Protein AF-A0A845U197-F1 (afdb_monomer_lite)

Foldseek 3Di:
DDPVVVVVVVVVVVVVVVVVPPPPPPVPPPQLLQQEAEEFEPVDPQRVVQSVVSCVVRVRDPLRYFYFHQDPPDLEAEPVSCVPGPLVSVVVSCVSSPLLSHAEYERRPDDDQWYLFPVRDIDGSVLCQQQSVCQQHPGRCPPPRPDDDLPHDDCQVVVVHHDDDDDSNRQSPDPPRHSGHHYYD

pLDDT: mean 83.45, std 16.66, range [46.34, 98.62]

Structure (mmCIF, N/CA/C/O backbone):
data_AF-A0A845U197-F1
#
_entry.id   AF-A0A845U197-F1
#
loop_
_atom_site.group_PDB
_atom_site.id
_atom_site.type_symbol
_atom_site.label_atom_id
_atom_site.label_alt_id
_atom_site.label_comp_id
_atom_site.label_asym_id
_atom_site.label_entity_id
_atom_site.label_seq_id
_atom_site.pdbx_PDB_ins_code
_atom_site.Cartn_x
_atom_site.Cartn_y
_atom_site.Cartn_z
_atom_site.occupancy
_atom_site.B_iso_or_equiv
_atom_site.auth_seq_id
_atom_site.auth_comp_id
_atom_site.auth_asym_id
_atom_site.auth_atom_id
_atom_site.pdbx_PDB_model_num
ATOM 1 N N . MET A 1 1 ? -52.739 3.830 55.701 1.00 51.53 1 MET A N 1
ATOM 2 C CA . MET A 1 1 ? -51.542 3.921 54.830 1.00 51.53 1 MET A CA 1
ATOM 3 C C . MET A 1 1 ? -51.639 2.808 53.796 1.00 51.53 1 MET A C 1
ATOM 5 O O . MET A 1 1 ? -51.447 1.645 54.131 1.00 51.53 1 MET A O 1
ATOM 9 N N . ASN A 1 2 ? -52.107 3.150 52.593 1.00 47.00 2 ASN A N 1
ATOM 10 C CA . ASN A 1 2 ? -52.721 2.209 51.654 1.00 47.00 2 ASN A CA 1
ATOM 11 C C . ASN A 1 2 ? -51.686 1.419 50.839 1.00 47.00 2 ASN A C 1
ATOM 13 O O . ASN A 1 2 ? -50.827 1.983 50.169 1.00 47.00 2 ASN A O 1
ATOM 17 N N . SER A 1 3 ? -51.831 0.092 50.863 1.00 56.03 3 SER A N 1
ATOM 18 C CA . SER A 1 3 ? -51.045 -0.913 50.123 1.00 56.03 3 SER A CA 1
ATOM 19 C C . SER A 1 3 ? -50.960 -0.661 48.602 1.00 56.03 3 SER A C 1
ATOM 21 O O . SER A 1 3 ? -50.017 -1.101 47.945 1.00 56.03 3 SER A O 1
ATOM 23 N N . PHE A 1 4 ? -51.906 0.104 48.047 1.00 53.25 4 PHE A N 1
ATOM 24 C CA . PHE A 1 4 ? -51.996 0.428 46.620 1.00 53.25 4 PHE A CA 1
ATOM 25 C C . PHE A 1 4 ? -50.843 1.326 46.122 1.00 53.25 4 PHE A C 1
ATOM 27 O O . PHE A 1 4 ? -50.304 1.105 45.041 1.00 53.25 4 PHE A O 1
ATOM 34 N N . ASP A 1 5 ? -50.382 2.260 46.958 1.00 57.00 5 ASP A N 1
ATOM 35 C CA . ASP A 1 5 ? -49.360 3.268 46.620 1.00 57.00 5 ASP A CA 1
ATOM 36 C C . ASP A 1 5 ? -47.942 2.651 46.512 1.00 57.00 5 ASP A C 1
ATOM 38 O O . ASP A 1 5 ? -47.092 3.067 45.723 1.00 57.00 5 ASP A O 1
ATOM 42 N N . LYS A 1 6 ? -47.694 1.551 47.243 1.00 55.66 6 LYS A N 1
ATOM 43 C CA . LYS A 1 6 ? -46.423 0.805 47.179 1.00 55.66 6 LYS A CA 1
ATOM 44 C C . LYS A 1 6 ? -46.244 0.040 45.865 1.00 55.66 6 LYS A C 1
ATOM 46 O O . LYS A 1 6 ? -45.121 -0.058 45.378 1.00 55.66 6 LYS A O 1
ATOM 51 N N . ARG A 1 7 ? -47.327 -0.491 45.283 1.00 56.38 7 ARG A N 1
ATOM 52 C CA . ARG A 1 7 ? -47.260 -1.272 44.032 1.00 56.38 7 ARG A CA 1
ATOM 53 C C . ARG A 1 7 ? -46.982 -0.380 42.825 1.00 56.38 7 ARG A C 1
ATOM 55 O O . ARG A 1 7 ? -46.198 -0.754 41.963 1.00 56.38 7 ARG A O 1
ATOM 62 N N . GLN A 1 8 ? -47.552 0.822 42.809 1.00 56.41 8 GLN A N 1
ATOM 63 C CA . GLN A 1 8 ? -47.353 1.794 41.735 1.00 56.41 8 GLN A CA 1
ATOM 64 C C . GLN A 1 8 ? -45.910 2.322 41.708 1.00 56.41 8 GLN A C 1
ATOM 66 O O . GLN A 1 8 ? -45.290 2.343 40.648 1.00 56.41 8 GLN A O 1
ATOM 71 N N . LYS A 1 9 ? -45.318 2.632 42.870 1.00 55.88 9 LYS A N 1
ATOM 72 C CA . LYS A 1 9 ? -43.903 3.041 42.963 1.00 55.88 9 LYS A CA 1
ATOM 73 C C . LYS A 1 9 ? -42.928 1.927 42.566 1.00 55.88 9 LYS A C 1
ATOM 75 O O . LYS A 1 9 ? -41.928 2.216 41.917 1.00 55.88 9 LYS A O 1
ATOM 80 N N . LEU A 1 10 ? -43.236 0.664 42.886 1.00 54.31 10 LEU A N 1
ATOM 81 C CA . LEU A 1 10 ? -42.424 -0.486 42.462 1.00 54.31 10 LEU A CA 1
ATOM 82 C C . LEU A 1 10 ? -42.426 -0.679 40.938 1.00 54.31 10 LEU A C 1
ATOM 84 O O . LEU A 1 10 ? -41.386 -0.983 40.367 1.00 54.31 10 LEU A O 1
ATOM 88 N N . ILE A 1 11 ? -43.574 -0.478 40.284 1.00 57.66 11 ILE A N 1
ATOM 89 C CA . ILE A 1 11 ? -43.712 -0.614 38.826 1.00 57.66 11 ILE A CA 1
ATOM 90 C C . ILE A 1 11 ? -42.956 0.509 38.099 1.00 57.66 11 ILE A C 1
ATOM 92 O O . ILE A 1 11 ? -42.272 0.247 37.112 1.00 57.66 11 ILE A O 1
ATOM 96 N N . TRP A 1 12 ? -43.002 1.740 38.618 1.00 55.09 12 TRP A N 1
ATOM 97 C CA . TRP A 1 12 ? -42.234 2.865 38.068 1.00 55.09 12 TRP A CA 1
ATOM 98 C C . TRP A 1 12 ? -40.716 2.712 38.268 1.00 55.09 12 TRP A C 1
ATOM 100 O O . TRP A 1 12 ? -39.954 3.034 37.359 1.00 55.09 12 TRP A O 1
ATOM 110 N N . LEU A 1 13 ? -40.267 2.156 39.401 1.00 54.28 13 LEU A N 1
ATOM 111 C CA . LEU A 1 13 ? -38.856 1.809 39.633 1.00 54.28 13 LEU A CA 1
ATOM 112 C C . LEU A 1 13 ? -38.378 0.663 38.726 1.00 54.28 13 LEU A C 1
ATOM 114 O O . LEU A 1 13 ? -37.255 0.711 38.229 1.00 54.28 13 LEU A O 1
ATOM 118 N N . PHE A 1 14 ? -39.234 -0.326 38.449 1.00 53.88 14 PHE A N 1
ATOM 119 C CA . PHE A 1 14 ? -38.925 -1.396 37.495 1.00 53.88 14 PHE A CA 1
ATOM 120 C C . PHE A 1 14 ? -38.834 -0.883 36.051 1.00 53.88 14 PHE A C 1
ATOM 122 O O . PHE A 1 14 ? -37.920 -1.273 35.331 1.00 53.88 14 PHE A O 1
ATOM 129 N N . LEU A 1 15 ? -39.722 0.026 35.634 1.00 54.88 15 LEU A N 1
ATOM 130 C CA . LEU A 1 15 ? -39.683 0.633 34.296 1.00 54.88 15 LEU A CA 1
ATOM 131 C C . LEU A 1 15 ? -38.475 1.568 34.104 1.00 54.88 15 LEU A C 1
ATOM 133 O O . LEU A 1 15 ? -37.863 1.544 33.039 1.00 54.88 15 LEU A O 1
ATOM 137 N N . LEU A 1 16 ? -38.066 2.326 35.131 1.00 53.28 16 LEU A N 1
ATOM 138 C CA . LEU A 1 16 ? -36.829 3.121 35.075 1.00 53.28 16 LEU A CA 1
ATOM 139 C C . LEU A 1 16 ? -35.566 2.246 35.069 1.00 53.28 16 LEU A C 1
ATOM 141 O O . LEU A 1 16 ? -34.601 2.578 34.383 1.00 53.28 16 LEU A O 1
ATOM 145 N N . SER A 1 17 ? -35.577 1.116 35.783 1.00 52.94 17 SER A N 1
ATOM 146 C CA . SER A 1 17 ? -34.459 0.165 35.785 1.00 52.94 17 SER A CA 1
ATOM 147 C C . SER A 1 17 ? -34.334 -0.603 34.465 1.00 52.94 17 SER A C 1
ATOM 149 O O . SER A 1 17 ? -33.221 -0.962 34.090 1.00 52.94 17 SER A O 1
ATOM 151 N N . LEU A 1 18 ? -35.437 -0.839 33.744 1.00 52.16 18 LEU A N 1
ATOM 152 C CA . LEU A 1 18 ? -35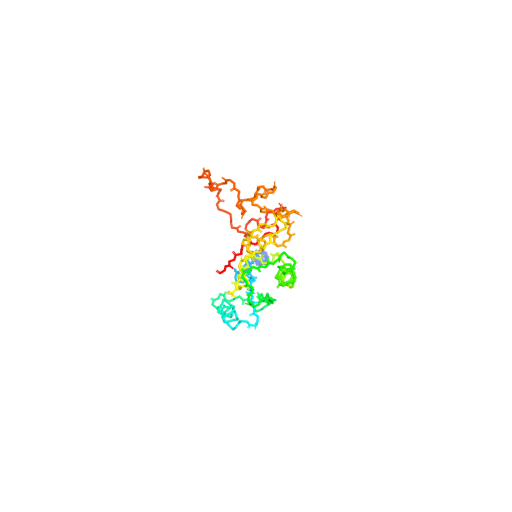.410 -1.516 32.443 1.00 52.16 18 LEU A CA 1
ATOM 153 C C . LEU A 1 18 ? -34.908 -0.598 31.311 1.00 52.16 18 LEU A C 1
ATOM 155 O O . LEU A 1 18 ? -34.299 -1.083 30.362 1.00 52.16 18 LEU A O 1
ATOM 159 N N . CYS A 1 19 ? -35.101 0.722 31.423 1.00 51.25 19 CYS A N 1
ATOM 160 C CA . CYS A 1 19 ? -34.600 1.695 30.443 1.00 51.25 19 CYS A CA 1
ATOM 161 C C . CYS A 1 19 ? -33.098 2.002 30.574 1.00 51.25 19 CYS A C 1
ATOM 163 O O . CYS A 1 19 ? -32.495 2.465 29.609 1.00 51.25 19 CYS A O 1
ATOM 165 N N . PHE A 1 20 ? -32.467 1.729 31.722 1.00 48.09 20 PHE A N 1
ATOM 166 C CA . PHE A 1 20 ? -31.040 2.023 31.930 1.00 48.09 20 PHE A CA 1
ATOM 167 C C . PHE A 1 20 ? -30.092 0.915 31.429 1.00 48.09 20 PHE A C 1
ATOM 169 O O . PHE A 1 20 ? -28.882 1.113 31.372 1.00 48.09 20 PHE A O 1
ATOM 176 N N . CYS A 1 21 ? -30.619 -0.245 31.021 1.00 46.53 21 CYS A N 1
ATOM 177 C CA . CYS A 1 21 ? -29.813 -1.360 30.508 1.00 46.53 21 CYS A CA 1
ATOM 178 C C . CYS A 1 21 ? -29.626 -1.364 28.977 1.00 46.53 21 CYS A C 1
ATOM 180 O O . CYS A 1 21 ? -28.972 -2.266 28.460 1.00 46.53 21 CYS A O 1
ATOM 182 N N . TYR A 1 22 ? -30.165 -0.384 28.240 1.00 48.75 22 TYR A N 1
ATOM 183 C CA . TYR A 1 22 ? -30.197 -0.411 26.767 1.00 48.75 22 TYR A CA 1
ATOM 184 C C . TYR A 1 22 ? -29.089 0.365 26.042 1.00 48.75 22 TYR A C 1
ATOM 186 O O . TYR A 1 22 ? -29.093 0.421 24.814 1.00 48.75 22 TYR A O 1
ATOM 194 N N . SER A 1 23 ? -28.110 0.932 26.744 1.00 46.59 23 SER A N 1
ATOM 195 C CA . SER A 1 23 ? -27.079 1.757 26.096 1.00 46.59 23 SER A CA 1
ATOM 196 C C . SER A 1 23 ? -25.666 1.486 26.605 1.00 46.59 23 SER A C 1
ATOM 198 O O . SER A 1 23 ? -24.859 2.391 26.781 1.00 46.59 23 SER A O 1
ATOM 200 N N . LEU A 1 24 ? -25.311 0.208 26.736 1.00 50.31 24 LEU A N 1
ATOM 201 C CA . LEU A 1 24 ? -23.930 -0.205 26.487 1.00 50.31 24 LEU A CA 1
ATOM 202 C C . LEU A 1 24 ? -23.811 -0.527 24.996 1.00 50.31 24 LEU A C 1
ATOM 204 O O . LEU A 1 24 ? -23.798 -1.687 24.589 1.00 50.31 24 LEU A O 1
ATOM 208 N N . GLN A 1 25 ? -23.742 0.515 24.163 1.00 47.88 25 GLN A N 1
ATOM 209 C CA . GLN A 1 25 ? -23.144 0.369 22.840 1.00 47.88 25 GLN A CA 1
ATOM 210 C C . GLN A 1 25 ? -21.667 0.057 23.070 1.00 47.88 25 GLN A C 1
ATOM 212 O O . GLN A 1 25 ? -20.827 0.950 23.148 1.00 47.88 25 GLN A O 1
ATOM 217 N N . ALA A 1 26 ? -21.353 -1.229 23.226 1.00 47.28 26 ALA A N 1
ATOM 218 C CA . ALA A 1 26 ? -20.013 -1.713 22.974 1.00 47.28 26 ALA A CA 1
ATOM 219 C C . ALA A 1 26 ? -19.658 -1.222 21.569 1.00 47.28 26 ALA A C 1
ATOM 221 O O . ALA A 1 26 ? -20.312 -1.602 20.594 1.00 47.28 26 ALA A O 1
ATOM 222 N N . SER A 1 27 ? -18.684 -0.317 21.461 1.00 46.34 27 SER A N 1
ATOM 223 C CA . SER A 1 27 ? -18.109 0.013 20.169 1.00 46.34 27 SER A CA 1
ATOM 224 C C . SER A 1 27 ? -17.534 -1.290 19.634 1.00 46.34 27 SER A C 1
ATOM 226 O O . SER A 1 27 ? -16.529 -1.800 20.126 1.00 46.34 27 SER A O 1
ATOM 228 N N . ALA A 1 28 ? -18.237 -1.905 18.686 1.00 53.00 28 ALA A N 1
ATOM 229 C CA . ALA A 1 28 ? -17.735 -3.076 18.004 1.00 53.00 28 ALA A CA 1
ATOM 230 C C . ALA A 1 28 ? -16.441 -2.634 17.316 1.00 53.00 28 ALA A C 1
ATOM 232 O O . ALA A 1 28 ? -16.477 -1.943 16.297 1.00 53.00 28 ALA A O 1
ATOM 233 N N . GLN A 1 29 ? -15.288 -2.957 17.907 1.00 60.81 29 GLN A N 1
ATOM 234 C CA . GLN A 1 29 ? -14.020 -2.837 17.207 1.00 60.81 29 GLN A CA 1
ATOM 235 C C . GLN A 1 29 ? -14.187 -3.643 15.927 1.00 60.81 29 GLN A C 1
ATOM 237 O O . GLN A 1 29 ? -14.384 -4.857 15.993 1.00 60.81 29 GLN A O 1
ATOM 242 N N . SER A 1 30 ? -14.174 -2.963 14.773 1.00 67.56 30 SER A N 1
ATOM 243 C CA . SER A 1 30 ? -14.268 -3.645 13.483 1.00 67.56 30 SER A CA 1
ATOM 244 C C . SER A 1 30 ? -13.261 -4.794 13.495 1.00 67.56 30 SER A C 1
ATOM 246 O O . SER A 1 30 ? -12.087 -4.522 13.794 1.00 67.56 30 SER A O 1
ATOM 248 N N . PRO A 1 31 ? -13.691 -6.045 13.232 1.00 86.69 31 PRO A N 1
ATOM 249 C CA . PRO A 1 31 ? -12.812 -7.202 13.303 1.00 86.69 31 PRO A CA 1
ATOM 250 C C . PRO A 1 31 ? -11.536 -6.929 12.517 1.00 86.69 31 PRO A C 1
ATOM 252 O O . PRO A 1 31 ? -11.609 -6.347 11.433 1.00 86.69 31 PRO A O 1
ATOM 255 N N . LEU A 1 32 ? -10.379 -7.343 13.036 1.00 88.62 32 LEU A N 1
ATOM 256 C CA . LEU A 1 32 ? -9.076 -7.058 12.422 1.00 88.62 32 LEU A CA 1
ATOM 257 C C . LEU A 1 32 ? -9.056 -7.369 10.915 1.00 88.62 32 LEU A C 1
ATOM 259 O O . LEU A 1 32 ? -8.532 -6.583 10.135 1.00 88.62 32 LEU A O 1
ATOM 263 N N . ALA A 1 33 ? -9.714 -8.456 10.507 1.00 93.38 33 ALA A N 1
ATOM 264 C CA . ALA A 1 33 ? -9.865 -8.870 9.114 1.00 93.38 33 ALA A CA 1
ATOM 265 C C . ALA A 1 33 ? -10.470 -7.786 8.200 1.00 93.38 33 ALA A C 1
ATOM 267 O O . ALA A 1 33 ? -10.019 -7.594 7.076 1.00 93.38 33 ALA A O 1
ATOM 268 N N . SER A 1 34 ? -11.447 -7.018 8.695 1.00 95.62 34 SER A N 1
ATOM 269 C CA . SER A 1 34 ? -12.087 -5.925 7.943 1.00 95.62 34 SER A CA 1
ATOM 270 C C . SER A 1 3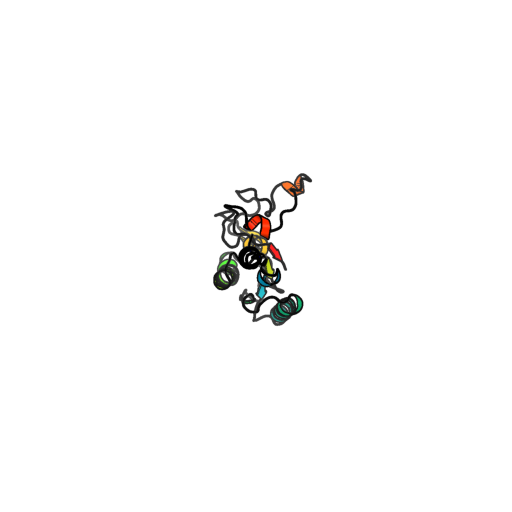4 ? -11.171 -4.719 7.705 1.00 95.62 34 SER A C 1
ATOM 272 O O . SER A 1 34 ? -11.504 -3.858 6.889 1.00 95.62 34 SER A O 1
ATOM 274 N N . ARG A 1 35 ? -10.023 -4.669 8.398 1.00 97.00 35 ARG A N 1
ATOM 275 C CA . ARG A 1 35 ? -9.020 -3.598 8.340 1.00 97.00 35 ARG A CA 1
ATOM 276 C C . ARG A 1 35 ? -7.807 -3.954 7.476 1.00 97.00 35 ARG A C 1
ATOM 278 O O . ARG A 1 35 ? -6.808 -3.235 7.508 1.00 97.00 35 ARG A O 1
ATOM 285 N N . VAL A 1 36 ? -7.865 -5.063 6.742 1.00 97.88 36 VAL A N 1
ATOM 286 C CA . VAL A 1 36 ? -6.792 -5.522 5.851 1.00 97.88 36 VAL A CA 1
ATOM 287 C C . VAL A 1 36 ? -7.237 -5.356 4.407 1.00 97.88 36 VAL A C 1
ATOM 289 O O . VAL A 1 36 ? -8.311 -5.836 4.059 1.00 97.88 36 VAL A O 1
ATOM 292 N N . LEU A 1 37 ? -6.414 -4.707 3.584 1.00 98.56 37 LEU A N 1
ATOM 293 C CA . LEU A 1 37 ? -6.512 -4.721 2.127 1.00 98.56 37 LEU A CA 1
ATOM 294 C C . LEU A 1 37 ? -5.518 -5.750 1.581 1.00 98.56 37 LEU A C 1
ATOM 296 O O . LEU A 1 37 ? -4.327 -5.675 1.877 1.00 98.56 37 LEU A O 1
ATOM 300 N N . VAL A 1 38 ? -5.994 -6.698 0.780 1.00 98.50 38 VAL A N 1
ATOM 301 C CA . VAL A 1 38 ? -5.146 -7.683 0.097 1.00 98.50 38 VAL A CA 1
ATOM 302 C C . VAL A 1 38 ? -4.961 -7.228 -1.341 1.00 98.50 38 VAL A C 1
ATOM 304 O O . VAL A 1 38 ? -5.936 -7.036 -2.061 1.00 98.50 38 VAL A O 1
ATOM 307 N N . VAL A 1 39 ? -3.716 -7.046 -1.760 1.00 98.50 39 VAL A N 1
ATOM 308 C CA . VAL A 1 39 ? -3.353 -6.607 -3.106 1.00 98.50 39 VAL A CA 1
ATOM 309 C C . VAL A 1 39 ? -2.773 -7.784 -3.876 1.00 98.50 39 VAL A C 1
ATOM 3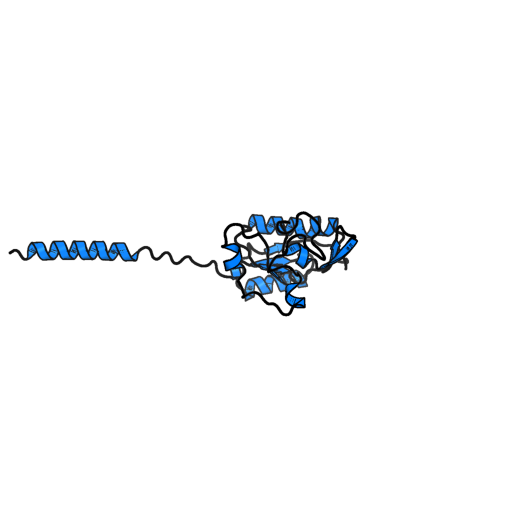11 O O . VAL A 1 39 ? -1.933 -8.514 -3.349 1.00 98.50 39 VAL A O 1
ATOM 314 N N . TYR A 1 40 ? -3.213 -7.966 -5.115 1.00 98.00 40 TYR A N 1
ATOM 315 C CA . TYR A 1 40 ? -2.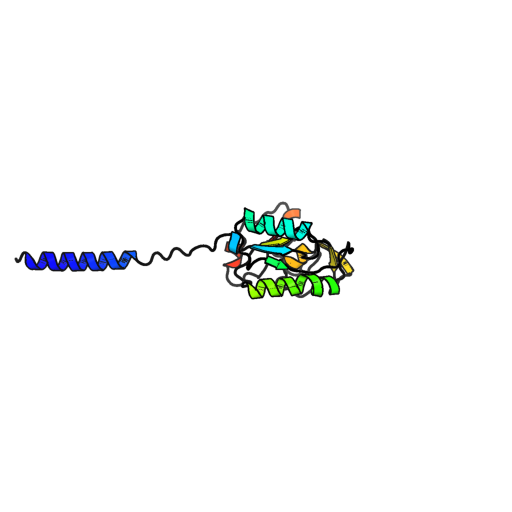790 -9.071 -5.971 1.00 98.00 40 TYR A CA 1
ATOM 316 C C . TYR A 1 40 ? -2.668 -8.633 -7.430 1.00 98.00 40 TYR A C 1
ATOM 318 O O . TYR A 1 40 ? -3.210 -7.603 -7.842 1.00 98.00 40 TYR A O 1
ATOM 326 N N . ASP A 1 41 ? -1.959 -9.435 -8.210 1.00 96.25 41 ASP A N 1
ATOM 327 C CA . ASP A 1 41 ? -1.867 -9.315 -9.656 1.00 96.25 41 ASP A CA 1
ATOM 328 C C . ASP A 1 41 ? -2.715 -10.422 -10.306 1.00 96.25 41 ASP A C 1
ATOM 330 O O . ASP A 1 41 ? -2.382 -11.601 -10.179 1.00 96.25 41 ASP A O 1
ATOM 334 N N . PRO A 1 42 ? -3.805 -10.079 -11.017 1.00 95.25 42 PRO A N 1
ATOM 335 C CA . PRO A 1 42 ? -4.707 -11.060 -11.607 1.00 95.25 42 PRO A CA 1
ATOM 336 C C . PRO A 1 42 ? -4.074 -11.843 -12.761 1.00 95.25 42 PRO A C 1
ATOM 338 O O . PRO A 1 42 ? -4.632 -12.852 -13.183 1.00 95.25 42 PRO A O 1
ATOM 341 N N . THR A 1 43 ? -2.936 -11.390 -13.293 1.00 92.62 43 THR A N 1
ATOM 342 C CA . THR A 1 43 ? -2.221 -12.083 -14.371 1.00 92.62 43 THR A CA 1
ATOM 343 C C . THR A 1 43 ? -1.209 -13.108 -13.854 1.00 92.62 43 THR A C 1
ATOM 345 O O . THR A 1 43 ? -0.692 -13.898 -14.643 1.00 92.62 43 THR A O 1
ATOM 348 N N . SER A 1 44 ? -0.979 -13.147 -12.536 1.00 93.75 44 SER A N 1
ATOM 349 C CA . SER A 1 44 ? -0.121 -14.115 -11.853 1.00 93.75 44 SER A CA 1
ATOM 350 C C . SER A 1 44 ? -0.974 -15.109 -11.048 1.00 93.75 44 SER A C 1
ATOM 352 O O . SER A 1 44 ? -1.544 -14.727 -10.022 1.00 93.75 44 SER A O 1
ATOM 354 N N . PRO A 1 45 ? -1.070 -16.388 -11.471 1.00 94.19 45 PRO A N 1
ATOM 355 C CA . PRO A 1 45 ? -1.834 -17.405 -10.743 1.00 94.19 45 PRO A CA 1
ATOM 356 C C . PRO A 1 45 ? -1.402 -17.550 -9.279 1.00 94.19 45 PRO A C 1
ATOM 358 O O . PRO A 1 45 ? -2.252 -17.538 -8.394 1.00 94.19 45 PRO A O 1
ATOM 361 N N . ASP A 1 46 ? -0.093 -17.558 -9.011 1.00 93.69 46 ASP A N 1
ATOM 362 C CA . ASP A 1 46 ? 0.445 -17.651 -7.647 1.00 93.69 46 ASP A CA 1
ATOM 363 C C . ASP A 1 46 ? 0.004 -16.461 -6.776 1.00 93.69 46 ASP A C 1
ATOM 365 O O . ASP A 1 46 ? -0.332 -16.623 -5.602 1.00 93.69 46 ASP A O 1
ATOM 369 N N . SER A 1 47 ? -0.035 -15.253 -7.352 1.00 95.94 47 SER A N 1
ATOM 370 C CA . SER A 1 47 ? -0.501 -14.049 -6.650 1.00 95.94 47 SER A CA 1
ATOM 371 C C . SER A 1 47 ? -1.977 -14.160 -6.271 1.00 95.94 47 SER A C 1
ATOM 373 O O . SER A 1 47 ? -2.355 -13.856 -5.135 1.00 95.94 47 SER A O 1
ATOM 375 N N . LEU A 1 48 ? -2.809 -14.640 -7.200 1.00 96.50 48 LEU A N 1
ATOM 376 C CA . LEU A 1 48 ? -4.232 -14.862 -6.969 1.00 96.50 48 LEU A CA 1
ATOM 377 C C . LEU A 1 48 ? -4.479 -15.949 -5.911 1.00 96.50 48 LEU A C 1
ATOM 379 O O . LEU A 1 48 ? -5.324 -15.762 -5.032 1.00 96.50 48 LEU A O 1
ATOM 383 N N . ASP A 1 49 ? -3.743 -17.057 -5.960 1.00 97.31 49 ASP A N 1
ATOM 384 C CA . ASP A 1 49 ? -3.884 -18.162 -5.009 1.00 97.31 49 ASP A CA 1
ATOM 385 C C . ASP A 1 49 ? -3.535 -17.726 -3.585 1.00 97.31 49 ASP A C 1
ATOM 387 O O . ASP A 1 49 ? -4.294 -17.983 -2.645 1.00 97.31 49 ASP A O 1
ATOM 391 N N . VAL A 1 50 ? -2.440 -16.979 -3.422 1.00 97.12 50 VAL A N 1
ATOM 392 C CA . VAL A 1 50 ? -2.034 -16.432 -2.121 1.00 97.12 50 VAL A CA 1
ATOM 393 C C . VAL A 1 50 ? -3.048 -15.409 -1.613 1.00 97.12 50 VAL A C 1
ATOM 395 O O . VAL A 1 50 ? -3.428 -15.450 -0.440 1.00 97.12 50 VAL A O 1
ATOM 398 N N . ALA A 1 51 ? -3.561 -14.538 -2.484 1.00 97.88 51 ALA A N 1
ATOM 399 C CA . ALA A 1 51 ? -4.588 -13.577 -2.103 1.00 97.88 51 ALA A CA 1
ATOM 400 C C . ALA A 1 51 ? -5.864 -14.279 -1.615 1.00 97.88 51 ALA A C 1
ATOM 402 O O . ALA A 1 51 ? -6.381 -13.961 -0.541 1.00 97.88 51 ALA A O 1
ATOM 403 N N . ASN A 1 52 ? -6.338 -15.288 -2.351 1.00 98.06 52 ASN A N 1
ATOM 404 C CA . ASN A 1 52 ? -7.491 -16.096 -1.958 1.00 98.06 52 ASN A CA 1
ATOM 405 C C . ASN A 1 52 ? -7.245 -16.852 -0.647 1.00 98.06 52 ASN A C 1
ATOM 407 O O . ASN A 1 52 ? -8.147 -16.927 0.193 1.00 98.06 52 ASN A O 1
ATOM 411 N N . HIS A 1 53 ? -6.029 -17.361 -0.436 1.00 97.06 53 HIS A N 1
ATOM 412 C CA . HIS A 1 53 ? -5.643 -17.980 0.825 1.00 97.06 53 HIS A CA 1
ATOM 413 C C . HIS A 1 53 ? -5.741 -16.991 1.996 1.00 97.06 53 HIS A C 1
ATOM 415 O O . HIS A 1 53 ? -6.323 -17.336 3.027 1.00 97.06 53 HIS A O 1
ATOM 421 N N . TYR A 1 54 ? -5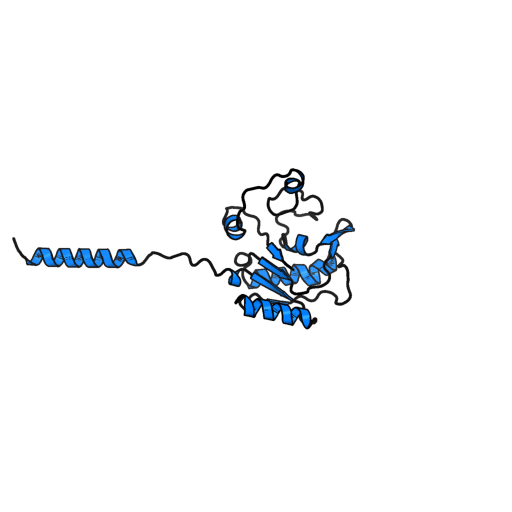.241 -15.758 1.858 1.00 96.12 54 TYR A N 1
ATOM 422 C CA . TYR A 1 54 ? -5.388 -14.726 2.893 1.00 96.12 54 TYR A CA 1
ATOM 423 C C . TYR A 1 54 ? -6.855 -14.385 3.164 1.00 96.12 54 TYR A C 1
ATOM 425 O O . TYR A 1 54 ? -7.255 -14.328 4.329 1.00 96.12 54 TYR A O 1
ATOM 433 N N . LEU A 1 55 ? -7.666 -14.211 2.113 1.00 97.69 55 LEU A N 1
ATOM 434 C CA . LEU A 1 55 ? -9.100 -13.952 2.260 1.00 97.69 55 LEU A CA 1
ATOM 435 C C . LEU A 1 55 ? -9.788 -15.051 3.077 1.00 97.69 55 LEU A C 1
ATOM 437 O O . LEU A 1 55 ? -10.472 -14.752 4.056 1.00 97.69 55 LEU A O 1
ATOM 441 N N . ALA A 1 56 ? -9.568 -16.316 2.712 1.00 97.62 56 ALA A N 1
ATOM 442 C CA . ALA A 1 56 ? -10.205 -17.457 3.359 1.00 97.62 56 ALA A CA 1
ATOM 443 C C . ALA A 1 56 ? -9.690 -17.686 4.788 1.00 97.62 56 ALA A C 1
ATOM 445 O O . ALA A 1 56 ? -10.480 -17.786 5.723 1.00 97.62 56 ALA A O 1
ATOM 446 N N . SER A 1 57 ? -8.369 -17.739 4.973 1.00 95.62 57 SER A N 1
ATOM 447 C CA . SER A 1 57 ? -7.752 -18.087 6.261 1.00 95.62 57 SER A CA 1
ATOM 448 C C . SER A 1 57 ? -7.939 -17.017 7.334 1.00 95.62 57 SER A C 1
ATOM 450 O O . SER A 1 57 ? -7.968 -17.336 8.522 1.00 95.62 57 SER A O 1
ATOM 452 N N . ARG A 1 58 ? -8.059 -15.743 6.939 1.00 93.94 58 ARG A N 1
ATOM 453 C CA . ARG A 1 58 ? -8.206 -14.611 7.866 1.00 93.94 58 ARG A CA 1
ATOM 454 C C . ARG A 1 58 ? -9.615 -14.024 7.888 1.00 93.94 58 ARG A C 1
ATOM 456 O O . ARG A 1 58 ? -9.843 -13.081 8.639 1.00 93.94 58 ARG A O 1
ATOM 463 N N . GLY A 1 59 ? -10.542 -14.554 7.087 1.00 96.44 59 GLY A N 1
ATOM 464 C CA . GLY A 1 59 ? -11.903 -14.027 6.967 1.00 96.44 59 GLY A CA 1
ATOM 465 C C . GLY A 1 59 ? -11.941 -12.582 6.463 1.00 96.44 59 GLY A C 1
ATOM 466 O O . GLY A 1 59 ? -12.781 -11.798 6.905 1.00 96.44 59 GLY A O 1
ATOM 467 N N . ILE A 1 60 ? -11.000 -12.198 5.593 1.00 97.50 60 ILE A N 1
ATOM 468 C CA . ILE A 1 60 ? -10.946 -10.840 5.038 1.00 97.50 60 ILE A CA 1
ATOM 469 C C . ILE A 1 60 ? -12.081 -10.701 4.008 1.00 97.50 60 ILE A C 1
ATOM 471 O O . ILE A 1 60 ? -12.224 -11.565 3.138 1.00 97.50 60 ILE A O 1
ATOM 475 N N . PRO A 1 61 ? -12.905 -9.638 4.077 1.00 97.50 61 PRO A N 1
ATOM 476 C CA . PRO A 1 61 ? -13.987 -9.431 3.124 1.00 97.50 61 PRO A CA 1
ATOM 477 C C . PRO A 1 61 ? -13.480 -9.344 1.684 1.00 97.50 61 PRO A C 1
ATOM 479 O O . PRO A 1 61 ? -12.477 -8.689 1.409 1.00 97.50 61 PRO A O 1
ATOM 482 N N . ARG A 1 62 ? -14.227 -9.916 0.732 1.00 97.38 62 ARG A N 1
ATOM 483 C CA . ARG A 1 62 ? -13.902 -9.799 -0.702 1.00 97.38 62 ARG A CA 1
ATOM 484 C C . ARG A 1 62 ? -13.873 -8.358 -1.209 1.00 97.38 62 ARG A C 1
ATOM 486 O O . ARG A 1 62 ? -13.155 -8.079 -2.160 1.00 97.38 62 ARG A O 1
ATOM 493 N N . SER A 1 63 ? -14.614 -7.451 -0.571 1.00 97.38 63 SER A N 1
ATOM 494 C CA . SER A 1 63 ? -14.548 -6.012 -0.856 1.00 97.38 63 SER A CA 1
ATOM 495 C C . SER A 1 63 ? -13.157 -5.421 -0.623 1.00 97.38 63 SER A C 1
ATOM 497 O O . SER A 1 63 ? -12.843 -4.384 -1.190 1.00 97.38 63 SER A O 1
ATOM 499 N N . ASN A 1 64 ? -12.320 -6.081 0.180 1.00 98.38 64 ASN A N 1
ATOM 500 C CA . ASN A 1 64 ? -10.971 -5.640 0.504 1.00 98.38 64 ASN A CA 1
ATOM 501 C C . ASN A 1 64 ? -9.899 -6.301 -0.382 1.00 98.38 64 ASN A C 1
ATOM 503 O O . ASN A 1 64 ? -8.717 -6.294 -0.034 1.00 98.38 64 ASN A O 1
ATOM 507 N N . LEU A 1 65 ? -10.293 -6.896 -1.508 1.00 98.50 65 LEU A N 1
ATOM 508 C CA . 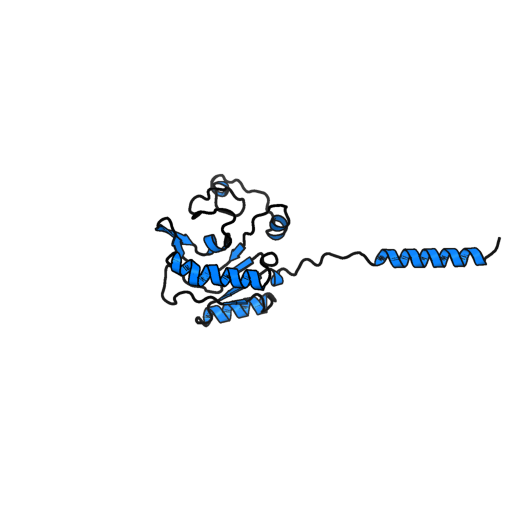LEU A 1 65 ? -9.370 -7.422 -2.505 1.00 98.50 65 LEU A CA 1
ATOM 509 C C . LEU A 1 65 ? -9.110 -6.356 -3.580 1.00 98.50 65 LEU A C 1
ATOM 511 O O . LEU A 1 65 ? -10.044 -5.846 -4.194 1.00 98.50 65 LEU A O 1
ATOM 515 N N . CYS A 1 66 ? -7.842 -6.039 -3.826 1.00 98.50 66 CYS A N 1
ATOM 516 C CA . CYS A 1 66 ? -7.413 -5.009 -4.763 1.00 98.50 66 CYS A CA 1
ATOM 517 C C . CYS A 1 66 ? -6.527 -5.594 -5.861 1.00 98.50 66 CYS A C 1
ATOM 519 O O . CYS A 1 66 ? -5.442 -6.101 -5.586 1.00 98.50 66 CYS A O 1
ATOM 521 N N . SER A 1 67 ? -6.965 -5.500 -7.113 1.00 97.94 67 SER A N 1
ATOM 522 C CA . SER A 1 67 ? -6.147 -5.899 -8.259 1.00 97.94 67 SER A CA 1
ATOM 523 C C . SER A 1 67 ? -5.248 -4.755 -8.719 1.00 97.94 67 SER A C 1
ATOM 525 O O . SER A 1 67 ? -5.731 -3.639 -8.929 1.00 97.94 67 SER A O 1
ATOM 527 N N . ILE A 1 68 ? -3.984 -5.061 -8.984 1.00 97.19 68 ILE A N 1
ATOM 528 C CA . ILE A 1 68 ? -3.050 -4.191 -9.705 1.00 97.19 68 ILE A CA 1
ATOM 529 C C . ILE A 1 68 ? -2.479 -4.900 -10.935 1.00 97.19 68 ILE A C 1
ATOM 531 O O . ILE A 1 68 ? -2.754 -6.074 -11.152 1.00 97.19 68 ILE A O 1
ATOM 535 N N . SER A 1 69 ? -1.709 -4.207 -11.776 1.00 95.00 69 SER A N 1
ATOM 536 C CA . SER A 1 69 ? -1.125 -4.816 -12.986 1.00 95.00 69 SER A CA 1
ATOM 537 C C . SER A 1 69 ? 0.283 -4.285 -13.274 1.00 95.00 69 SER A C 1
ATOM 539 O O . SER A 1 69 ? 0.484 -3.573 -14.261 1.00 95.00 69 SER A O 1
ATOM 541 N N . PRO A 1 70 ? 1.265 -4.574 -12.400 1.00 93.44 70 PRO A N 1
ATOM 542 C CA . PRO A 1 70 ? 2.655 -4.229 -12.661 1.00 93.44 70 PRO A CA 1
ATOM 543 C C . PRO A 1 70 ? 3.214 -5.026 -13.860 1.00 93.44 70 PRO A C 1
ATOM 545 O O . PRO A 1 70 ? 2.695 -6.092 -14.205 1.00 93.44 70 PRO A O 1
ATOM 548 N N . PRO A 1 71 ? 4.286 -4.549 -14.520 1.00 92.75 71 PRO A N 1
ATOM 549 C CA . PRO A 1 71 ? 4.914 -5.288 -15.612 1.00 92.75 71 PRO A CA 1
ATOM 550 C C . PRO A 1 71 ? 5.501 -6.637 -15.156 1.00 92.75 71 PRO A C 1
ATOM 552 O O . PRO A 1 71 ? 6.419 -6.680 -14.342 1.00 92.75 71 PRO A O 1
ATOM 555 N N . GLN A 1 72 ? 5.042 -7.733 -15.768 1.00 85.12 72 GLN A N 1
ATOM 556 C CA . GLN A 1 72 ? 5.348 -9.122 -15.373 1.00 85.12 72 GLN A CA 1
ATOM 557 C C . GLN A 1 72 ? 6.834 -9.483 -15.255 1.00 85.12 72 GLN A C 1
ATOM 559 O O . GLN A 1 72 ? 7.226 -10.299 -14.425 1.00 85.12 72 GLN A O 1
ATOM 564 N N . LYS A 1 73 ? 7.669 -8.929 -16.137 1.00 86.81 73 LYS A N 1
ATOM 565 C CA . LYS A 1 73 ? 9.093 -9.288 -16.243 1.00 86.81 73 LYS A CA 1
ATOM 566 C C . LYS A 1 73 ? 10.022 -8.240 -15.643 1.00 86.81 73 LYS A C 1
ATOM 568 O O . LYS A 1 73 ? 11.237 -8.381 -15.749 1.00 86.81 73 LYS A O 1
ATOM 573 N N . ALA A 1 74 ? 9.470 -7.177 -15.066 1.00 88.06 74 ALA A N 1
ATOM 574 C CA . ALA A 1 74 ? 10.293 -6.181 -14.414 1.00 88.06 74 ALA A CA 1
ATOM 575 C C . ALA A 1 74 ? 10.887 -6.765 -13.122 1.00 88.06 74 ALA A C 1
ATOM 577 O O . ALA A 1 74 ? 10.254 -7.538 -12.406 1.00 88.06 74 ALA A O 1
ATOM 578 N N . THR A 1 75 ? 12.119 -6.377 -12.823 1.00 89.56 75 THR A N 1
ATOM 579 C CA . THR A 1 75 ? 12.756 -6.585 -11.514 1.00 89.56 75 THR A CA 1
ATOM 580 C C . THR A 1 75 ? 12.826 -5.285 -10.713 1.00 89.56 75 THR A C 1
ATOM 582 O O . THR A 1 75 ? 13.076 -5.319 -9.516 1.00 89.56 75 THR A O 1
ATOM 585 N N . LEU A 1 76 ? 12.539 -4.156 -11.367 1.00 94.38 76 LEU A N 1
ATOM 586 C CA . LEU A 1 76 ? 12.581 -2.797 -10.844 1.00 94.38 76 LEU A CA 1
ATOM 587 C C . LEU A 1 76 ? 11.534 -1.956 -11.581 1.00 94.38 76 LEU A C 1
ATOM 589 O O . LEU A 1 76 ? 11.419 -2.056 -12.805 1.00 94.38 76 LEU A O 1
ATOM 593 N N . LEU A 1 77 ? 10.777 -1.131 -10.859 1.00 95.69 77 LEU A N 1
ATOM 594 C CA . LEU A 1 77 ? 9.859 -0.164 -11.465 1.00 95.69 77 LEU A CA 1
ATOM 595 C C . LEU A 1 77 ? 10.516 1.209 -11.567 1.00 95.69 77 LEU A C 1
ATOM 597 O O . LEU A 1 77 ? 11.133 1.670 -10.613 1.00 95.69 77 LEU A O 1
ATOM 601 N N . SER A 1 78 ? 10.324 1.912 -12.683 1.00 95.75 78 SER A N 1
ATOM 602 C CA . SER A 1 78 ? 10.527 3.363 -12.679 1.00 95.75 78 SER A CA 1
ATOM 603 C C . SER A 1 78 ? 9.437 4.034 -11.840 1.00 95.75 78 SER A C 1
ATOM 605 O O . SER A 1 78 ? 8.340 3.488 -11.688 1.00 95.75 78 SER A O 1
ATOM 607 N N . TRP A 1 79 ? 9.702 5.247 -11.353 1.00 94.88 79 TRP A N 1
ATOM 608 C CA . TRP A 1 79 ? 8.725 6.014 -10.579 1.00 94.88 79 TRP A CA 1
ATOM 609 C C . TRP A 1 79 ? 7.362 6.143 -11.279 1.00 94.88 79 TRP A C 1
ATOM 611 O O . TRP A 1 79 ? 6.325 5.855 -10.689 1.00 94.88 79 TRP A O 1
ATOM 621 N N . SER A 1 80 ? 7.344 6.498 -12.568 1.00 95.69 80 SER A N 1
ATOM 622 C CA . SER A 1 80 ? 6.097 6.664 -13.332 1.00 95.69 80 SER A CA 1
ATOM 623 C C . SER A 1 80 ? 5.307 5.361 -13.488 1.00 95.69 80 SER A C 1
ATOM 625 O O . SER A 1 80 ? 4.075 5.369 -13.417 1.00 95.69 80 SER A O 1
ATOM 627 N N . VAL A 1 81 ? 5.998 4.233 -13.668 1.00 96.75 81 VAL A N 1
ATOM 628 C CA . VAL A 1 81 ? 5.352 2.919 -13.739 1.00 96.75 81 VAL A CA 1
ATOM 629 C C . VAL A 1 81 ? 4.802 2.545 -12.366 1.00 96.75 81 VAL A C 1
ATOM 631 O O . VAL A 1 81 ? 3.635 2.190 -12.275 1.00 96.75 81 VAL A O 1
ATOM 634 N N . PHE A 1 82 ? 5.573 2.725 -11.289 1.00 95.69 82 PHE A N 1
ATOM 635 C CA . PHE A 1 82 ? 5.093 2.493 -9.924 1.00 95.69 82 PHE A CA 1
ATOM 636 C C . PHE A 1 82 ? 3.807 3.275 -9.615 1.00 95.69 82 PHE A C 1
ATOM 638 O O . PHE A 1 82 ? 2.834 2.692 -9.125 1.00 95.69 82 PHE A O 1
ATOM 645 N N . LEU A 1 83 ? 3.762 4.569 -9.950 1.00 95.94 83 LEU A N 1
ATOM 646 C CA . LEU A 1 83 ? 2.570 5.390 -9.740 1.00 95.94 83 LEU A CA 1
ATOM 647 C C . LEU A 1 83 ? 1.349 4.825 -10.479 1.00 95.94 83 LEU A C 1
ATOM 649 O O . LEU A 1 83 ? 0.279 4.664 -9.895 1.00 95.94 83 LEU A O 1
ATOM 653 N N . THR A 1 84 ? 1.509 4.507 -11.763 1.00 97.38 84 THR A N 1
ATOM 654 C CA . THR A 1 84 ? 0.387 4.153 -12.645 1.00 97.38 84 THR A CA 1
ATOM 655 C C . THR A 1 84 ? -0.091 2.715 -12.476 1.00 97.38 84 THR A C 1
ATOM 657 O O . THR A 1 84 ? -1.294 2.470 -12.549 1.00 97.38 84 THR A O 1
ATOM 660 N N . THR A 1 85 ? 0.814 1.770 -12.218 1.00 96.62 85 THR A N 1
ATOM 661 C CA . THR A 1 85 ? 0.474 0.344 -12.125 1.00 96.62 85 THR A CA 1
ATOM 662 C C . THR A 1 85 ? 0.243 -0.137 -10.704 1.00 96.62 85 THR A C 1
ATOM 664 O O . THR A 1 85 ? -0.327 -1.213 -10.542 1.00 96.62 85 THR A O 1
ATOM 667 N N . THR A 1 86 ? 0.673 0.625 -9.691 1.00 96.56 86 THR A N 1
ATOM 668 C CA . THR A 1 86 ? 0.666 0.172 -8.293 1.00 96.56 86 THR A CA 1
ATOM 669 C C . THR A 1 86 ? 0.047 1.197 -7.344 1.00 96.56 86 THR A C 1
ATOM 671 O O . THR A 1 86 ? -1.015 0.922 -6.786 1.00 96.56 86 THR A O 1
ATOM 674 N N . LYS A 1 87 ? 0.647 2.387 -7.175 1.00 96.88 87 LYS A N 1
ATOM 675 C CA . LYS A 1 87 ? 0.190 3.378 -6.179 1.00 96.88 87 LYS A CA 1
ATOM 676 C C . LYS A 1 87 ? -1.252 3.826 -6.432 1.00 96.88 87 LYS A C 1
ATOM 678 O O . LYS A 1 87 ? -2.106 3.665 -5.562 1.00 96.88 87 LYS A O 1
ATOM 683 N N . ASN A 1 88 ? -1.542 4.329 -7.632 1.00 98.12 88 ASN A N 1
ATOM 684 C CA . ASN A 1 88 ? -2.857 4.885 -7.959 1.00 98.12 88 ASN A CA 1
ATOM 685 C C . ASN A 1 88 ? -3.974 3.820 -7.915 1.00 98.12 88 ASN A C 1
ATOM 687 O O . ASN A 1 88 ? -5.033 4.093 -7.342 1.00 98.12 88 ASN A O 1
ATOM 691 N N . PRO A 1 89 ? -3.780 2.593 -8.448 1.00 98.44 89 PRO A N 1
ATOM 692 C CA . PRO A 1 89 ? -4.753 1.515 -8.271 1.00 98.44 89 PRO A CA 1
ATOM 693 C C . PRO A 1 89 ? -5.032 1.164 -6.802 1.00 98.44 89 PRO A C 1
ATOM 695 O O . PRO A 1 89 ? -6.195 1.023 -6.426 1.00 98.44 89 PRO A O 1
ATOM 698 N N . ILE A 1 90 ? -4.002 1.088 -5.951 1.00 98.50 90 ILE A N 1
ATOM 699 C CA . ILE A 1 90 ? -4.186 0.789 -4.522 1.00 98.50 90 ILE A CA 1
ATOM 700 C C . ILE A 1 90 ? -4.914 1.937 -3.813 1.00 98.50 90 ILE A C 1
ATOM 702 O O . ILE A 1 90 ? -5.851 1.678 -3.058 1.00 98.50 90 ILE A O 1
ATOM 706 N N . GLN A 1 91 ? -4.573 3.199 -4.099 1.00 98.62 91 GLN A N 1
ATOM 707 C CA . GLN A 1 91 ? -5.320 4.358 -3.593 1.00 98.62 91 GLN A CA 1
ATOM 708 C C . GLN A 1 91 ? -6.803 4.282 -3.977 1.00 98.62 91 GLN A C 1
ATOM 710 O O . GLN A 1 91 ? -7.673 4.526 -3.143 1.00 98.62 91 GLN A O 1
ATOM 715 N N . LYS A 1 92 ? -7.114 3.887 -5.219 1.00 98.62 92 LYS A N 1
ATOM 716 C CA . LYS A 1 92 ? -8.499 3.699 -5.670 1.00 98.62 92 LYS A CA 1
ATOM 717 C C . LYS A 1 92 ? -9.224 2.624 -4.854 1.00 98.62 92 LYS A C 1
ATOM 719 O O . LYS A 1 92 ? -10.362 2.851 -4.448 1.00 98.62 92 LYS A O 1
ATOM 724 N N . CYS A 1 93 ? -8.580 1.489 -4.583 1.00 98.62 93 CYS A N 1
ATOM 725 C CA . CYS A 1 93 ? -9.147 0.438 -3.733 1.00 98.62 93 CYS A CA 1
ATOM 726 C C . CYS A 1 93 ? -9.372 0.915 -2.291 1.00 98.62 93 CYS A C 1
ATOM 728 O O . CYS A 1 93 ? -10.444 0.692 -1.733 1.00 98.62 93 CYS A O 1
ATOM 730 N N . LEU A 1 94 ? -8.395 1.611 -1.700 1.00 98.56 94 LEU A N 1
ATOM 731 C CA . LEU A 1 94 ? -8.510 2.183 -0.355 1.00 98.56 94 LEU A CA 1
ATOM 732 C C . LEU A 1 94 ? -9.675 3.171 -0.266 1.00 98.56 94 LEU A C 1
ATOM 734 O O . LEU A 1 94 ? -10.468 3.097 0.667 1.00 98.56 94 LEU A O 1
ATOM 738 N N . THR A 1 95 ? -9.817 4.053 -1.256 1.00 98.38 95 THR A N 1
ATOM 739 C CA . THR A 1 95 ? -10.943 4.991 -1.343 1.00 98.38 95 THR A CA 1
ATOM 740 C C . THR A 1 95 ? -12.280 4.264 -1.462 1.00 98.38 95 THR A C 1
ATOM 742 O O . THR A 1 95 ? -13.238 4.658 -0.806 1.00 98.38 95 THR A O 1
ATOM 745 N N . ALA A 1 96 ? -12.351 3.194 -2.260 1.00 98.19 96 ALA A N 1
ATOM 746 C CA . ALA A 1 96 ? -13.577 2.422 -2.448 1.00 98.19 96 ALA A CA 1
ATOM 747 C C . ALA A 1 96 ? -14.025 1.681 -1.177 1.00 98.19 96 ALA A C 1
ATOM 749 O O . ALA A 1 96 ? -15.222 1.590 -0.917 1.00 98.19 96 ALA A O 1
ATOM 750 N N . VAL A 1 97 ? -13.080 1.164 -0.385 1.00 97.00 97 VAL A N 1
ATOM 751 C CA . VAL A 1 97 ? -13.380 0.491 0.891 1.00 97.00 97 VAL A CA 1
ATOM 752 C C . VAL A 1 97 ? -13.654 1.493 2.013 1.00 97.00 97 VAL A C 1
ATOM 754 O O . VAL A 1 97 ? -14.466 1.230 2.894 1.00 97.00 97 VAL A O 1
ATOM 757 N N . GLY A 1 98 ? -12.977 2.638 1.989 1.00 96.31 98 GLY A N 1
ATOM 758 C CA . GLY A 1 98 ? -12.912 3.576 3.101 1.00 96.31 98 GLY A CA 1
ATOM 759 C C . GLY A 1 98 ? -11.485 3.608 3.651 1.00 96.31 98 GLY A C 1
ATOM 760 O O . GLY A 1 98 ? -11.078 2.687 4.364 1.00 96.31 98 GLY A O 1
ATOM 761 N N . PRO A 1 99 ? -10.699 4.658 3.365 1.00 93.69 99 PRO A N 1
ATOM 762 C CA . PRO A 1 99 ? -9.268 4.658 3.655 1.00 93.69 99 PRO A CA 1
ATOM 763 C C . PRO A 1 99 ? -8.957 4.664 5.161 1.00 93.69 99 PRO A C 1
ATOM 765 O O . PRO A 1 99 ? -7.864 4.252 5.543 1.00 93.69 99 PRO A O 1
ATOM 768 N N . ASP A 1 100 ? -9.914 5.077 5.999 1.00 92.62 100 ASP A N 1
ATOM 769 C CA . ASP A 1 100 ? -9.831 5.046 7.468 1.00 92.62 100 ASP A CA 1
ATOM 770 C C . ASP A 1 100 ? -10.202 3.681 8.073 1.00 92.62 100 ASP A C 1
ATOM 772 O O . ASP A 1 100 ? -9.895 3.403 9.235 1.00 92.62 100 ASP A O 1
ATOM 776 N N . GLN A 1 101 ? -10.851 2.808 7.297 1.00 94.25 101 GLN A N 1
ATOM 777 C CA . GLN A 1 101 ? -11.181 1.451 7.729 1.00 94.25 101 GLN A CA 1
ATOM 778 C C . GLN A 1 101 ? -9.952 0.536 7.679 1.00 94.25 101 GLN A C 1
ATOM 780 O O . GLN A 1 101 ? -9.790 -0.337 8.535 1.00 94.25 101 GLN A O 1
ATOM 785 N N . ILE A 1 102 ? -9.085 0.732 6.686 1.00 97.56 102 ILE A N 1
ATOM 786 C CA . ILE A 1 102 ? -7.900 -0.094 6.462 1.00 97.56 102 ILE A CA 1
ATOM 787 C C . ILE A 1 102 ? -6.726 0.394 7.317 1.00 97.56 102 ILE A C 1
ATOM 789 O O . ILE A 1 102 ? -6.443 1.584 7.404 1.00 97.56 102 ILE A O 1
ATOM 793 N N . LEU A 1 103 ? -6.017 -0.552 7.928 1.00 96.50 103 LEU A N 1
ATOM 794 C CA . LEU A 1 103 ? -4.766 -0.326 8.657 1.00 96.50 103 LEU A CA 1
ATOM 795 C C . LEU A 1 103 ? -3.595 -1.096 8.027 1.00 96.50 103 LEU A C 1
ATOM 797 O O . LEU A 1 103 ? -2.448 -0.665 8.128 1.00 96.50 103 LEU A O 1
ATOM 801 N N . TYR A 1 104 ? -3.879 -2.221 7.366 1.00 97.06 104 TYR A N 1
ATOM 802 C CA . TYR A 1 104 ? -2.866 -3.134 6.843 1.00 97.06 104 TYR A CA 1
ATOM 803 C C . TYR A 1 104 ? -3.040 -3.341 5.343 1.00 97.06 104 TYR A C 1
ATOM 805 O O . TYR A 1 104 ? -4.160 -3.539 4.873 1.00 97.06 104 TYR A O 1
ATOM 813 N N . ILE A 1 105 ? -1.930 -3.355 4.612 1.00 98.12 105 ILE A N 1
ATOM 814 C CA . ILE A 1 105 ? -1.879 -3.704 3.191 1.00 98.12 105 ILE A CA 1
ATOM 815 C C . ILE A 1 105 ? -1.022 -4.963 3.061 1.00 98.12 105 ILE A C 1
ATOM 817 O O . ILE A 1 105 ? 0.113 -4.982 3.526 1.00 98.12 105 ILE A O 1
ATOM 821 N N . VAL A 1 106 ? -1.557 -6.015 2.447 1.00 97.44 106 VAL A N 1
ATOM 822 C CA . VAL A 1 106 ? -0.848 -7.281 2.208 1.00 97.44 106 VAL A CA 1
ATOM 823 C C . VAL A 1 106 ? -0.611 -7.437 0.714 1.00 97.44 106 VAL A C 1
ATOM 825 O O . VAL A 1 106 ? -1.564 -7.499 -0.059 1.00 97.44 106 VAL A O 1
ATOM 828 N N . LEU A 1 107 ? 0.650 -7.509 0.305 1.00 97.19 107 LEU A N 1
ATOM 829 C CA . LEU A 1 107 ? 1.068 -7.709 -1.076 1.00 97.19 107 LEU A CA 1
ATOM 830 C C . LEU A 1 107 ? 1.210 -9.209 -1.351 1.00 97.19 107 LEU A C 1
ATOM 832 O O . LEU A 1 107 ? 2.173 -9.833 -0.928 1.00 97.19 107 LEU A O 1
ATOM 836 N N . SER A 1 108 ? 0.267 -9.803 -2.079 1.00 95.50 108 SER A N 1
ATOM 837 C CA . SER A 1 108 ? 0.257 -11.250 -2.329 1.00 95.50 108 SER A CA 1
ATOM 838 C C . SER A 1 108 ? 1.183 -11.603 -3.489 1.00 95.50 108 SER A C 1
ATOM 840 O O . SER A 1 108 ? 0.772 -11.537 -4.644 1.00 95.50 108 SER A O 1
ATOM 842 N N . TYR A 1 109 ? 2.439 -11.956 -3.199 1.00 84.81 109 TYR A N 1
ATOM 843 C CA . TYR A 1 109 ? 3.427 -12.401 -4.204 1.00 84.81 109 TYR A CA 1
ATOM 844 C C . TYR A 1 109 ? 3.606 -11.411 -5.372 1.00 84.81 109 TYR A C 1
ATOM 846 O O . TYR A 1 109 ? 3.818 -11.785 -6.527 1.00 84.81 109 TYR A O 1
ATOM 854 N N . LEU A 1 110 ? 3.522 -10.116 -5.068 1.00 81.25 110 LEU A N 1
ATOM 855 C CA . LEU A 1 110 ? 3.657 -9.059 -6.061 1.00 81.25 110 LEU A CA 1
ATOM 856 C C . LEU A 1 110 ? 5.120 -8.810 -6.402 1.00 81.25 110 LEU A C 1
ATOM 858 O O . LEU A 1 110 ? 5.938 -8.569 -5.520 1.00 81.25 110 LEU A O 1
ATOM 862 N N . ARG A 1 111 ? 5.429 -8.810 -7.698 1.00 84.88 111 ARG A N 1
ATOM 863 C CA . ARG A 1 111 ? 6.711 -8.353 -8.236 1.00 84.88 111 ARG A CA 1
ATOM 864 C C . ARG A 1 111 ? 6.466 -7.228 -9.239 1.00 84.88 111 ARG A C 1
ATOM 866 O O . ARG A 1 111 ? 5.455 -7.274 -9.941 1.00 84.88 111 ARG A O 1
ATOM 873 N N . PRO A 1 112 ? 7.375 -6.244 -9.333 1.00 89.62 112 PRO A N 1
ATOM 874 C CA . PRO A 1 112 ? 8.669 -6.140 -8.637 1.00 89.62 112 PRO A CA 1
ATOM 875 C C . PRO A 1 112 ? 8.587 -5.615 -7.194 1.00 89.62 112 PRO A C 1
ATOM 877 O O . PRO A 1 112 ? 7.560 -5.086 -6.780 1.00 89.62 112 PRO A O 1
ATOM 880 N N . PHE A 1 113 ? 9.690 -5.742 -6.447 1.00 91.44 113 PHE A N 1
ATOM 881 C CA . PHE A 1 113 ? 9.797 -5.337 -5.035 1.00 91.44 113 PHE A CA 1
ATOM 882 C C . PHE A 1 113 ? 10.436 -3.964 -4.809 1.00 91.44 113 PHE A C 1
ATOM 884 O O . PHE A 1 113 ? 10.368 -3.447 -3.692 1.00 91.44 113 PHE A O 1
ATOM 891 N N . ASP A 1 114 ? 11.042 -3.398 -5.849 1.00 94.06 114 ASP A N 1
ATOM 892 C CA . ASP A 1 114 ? 11.855 -2.190 -5.781 1.00 94.06 114 ASP A CA 1
ATOM 893 C C . ASP A 1 114 ? 11.377 -1.151 -6.797 1.00 94.06 114 ASP A C 1
ATOM 895 O O . ASP A 1 114 ? 10.866 -1.480 -7.877 1.00 94.06 114 ASP A O 1
ATOM 899 N N . VAL A 1 115 ? 11.581 0.118 -6.452 1.00 94.62 115 VAL A N 1
ATOM 900 C CA . VAL A 1 115 ? 11.264 1.281 -7.282 1.00 94.62 115 VAL A CA 1
ATOM 901 C C . VAL A 1 115 ? 12.508 2.158 -7.403 1.00 94.62 115 VAL A C 1
ATOM 903 O O . VAL A 1 115 ? 13.164 2.455 -6.405 1.00 94.62 115 VAL A O 1
ATOM 906 N N . THR A 1 116 ? 12.829 2.597 -8.621 1.00 95.31 116 THR A N 1
ATOM 907 C CA . THR A 1 116 ? 13.722 3.734 -8.845 1.00 95.31 116 THR A CA 1
ATOM 908 C C . THR A 1 116 ? 12.958 4.999 -8.511 1.00 95.31 116 THR A C 1
ATOM 910 O O . THR A 1 116 ? 12.028 5.389 -9.225 1.00 95.31 116 THR A O 1
ATOM 913 N N . ALA A 1 117 ? 13.351 5.614 -7.412 1.00 91.00 117 ALA A N 1
ATOM 914 C CA . ALA A 1 117 ? 12.716 6.785 -6.860 1.00 91.00 117 ALA A CA 1
ATOM 915 C C . ALA A 1 117 ? 13.076 8.064 -7.615 1.00 91.00 117 ALA A C 1
ATOM 917 O O . ALA A 1 117 ? 13.883 8.058 -8.550 1.00 91.00 117 ALA A O 1
ATOM 918 N N . GLN A 1 118 ? 12.468 9.181 -7.219 1.00 88.56 118 GLN A N 1
ATOM 919 C CA . GLN A 1 118 ? 12.660 10.462 -7.902 1.00 88.56 118 GLN A CA 1
ATOM 920 C C . GLN A 1 118 ? 14.089 10.981 -7.740 1.00 88.56 118 GLN A C 1
ATOM 922 O O . GLN A 1 118 ? 14.604 11.648 -8.636 1.00 88.56 118 GLN A O 1
ATOM 927 N N . ASN A 1 119 ? 14.755 10.621 -6.643 1.00 86.88 119 ASN A N 1
ATOM 928 C CA . ASN A 1 119 ? 16.172 10.905 -6.424 1.00 86.88 119 ASN A CA 1
ATOM 929 C C . ASN A 1 119 ? 17.135 9.974 -7.203 1.00 86.88 119 ASN A C 1
ATOM 931 O O . ASN A 1 119 ? 18.352 10.062 -7.029 1.00 86.88 119 ASN A O 1
ATOM 935 N N . GLY A 1 120 ? 16.611 9.066 -8.036 1.00 89.62 120 GLY A N 1
ATOM 936 C CA . GLY A 1 120 ? 17.382 8.130 -8.857 1.00 89.62 120 GLY A CA 1
ATOM 937 C C . GLY A 1 120 ? 17.929 6.906 -8.116 1.00 89.62 120 GLY A C 1
ATOM 938 O O . GLY A 1 120 ? 18.587 6.071 -8.737 1.00 89.62 120 GLY A O 1
ATOM 939 N N . LYS A 1 121 ? 17.671 6.767 -6.811 1.00 90.12 121 LYS A N 1
ATOM 940 C CA . LYS A 1 121 ? 18.074 5.601 -6.012 1.00 90.12 121 LYS A CA 1
ATOM 941 C C . LYS A 1 121 ? 16.983 4.534 -6.005 1.00 90.12 121 LYS A C 1
ATOM 943 O O . LYS A 1 121 ? 15.852 4.769 -6.418 1.00 90.12 121 LYS A O 1
ATOM 948 N N . MET A 1 122 ? 17.348 3.338 -5.556 1.00 91.75 122 MET A N 1
ATOM 949 C CA . MET A 1 122 ? 16.435 2.206 -5.429 1.00 91.75 122 MET A CA 1
ATOM 950 C C . MET A 1 122 ? 15.982 2.059 -3.983 1.00 91.75 122 MET A C 1
ATOM 952 O O . MET A 1 122 ? 16.820 2.015 -3.081 1.00 91.75 122 MET A O 1
ATOM 956 N N . TYR A 1 123 ? 14.674 1.938 -3.789 1.00 90.88 123 TYR A N 1
ATOM 957 C CA . TYR A 1 123 ? 14.069 1.659 -2.491 1.00 90.88 123 TYR A CA 1
ATOM 958 C C . TYR A 1 123 ? 12.977 0.615 -2.622 1.00 90.88 123 TYR A C 1
ATOM 960 O O . TYR A 1 123 ? 12.461 0.350 -3.712 1.00 90.88 123 TYR A O 1
ATOM 968 N N . ALA A 1 124 ? 12.618 0.041 -1.482 1.00 90.94 124 ALA A N 1
ATOM 969 C CA . ALA A 1 124 ? 11.624 -1.001 -1.424 1.00 90.94 124 ALA A CA 1
ATOM 970 C C . ALA A 1 124 ? 10.225 -0.393 -1.642 1.00 90.94 124 ALA A C 1
ATOM 972 O O . ALA A 1 124 ? 9.852 0.618 -1.047 1.00 90.94 124 ALA A O 1
ATOM 973 N N . LEU A 1 125 ? 9.442 -1.006 -2.530 1.00 92.81 125 LEU A N 1
ATOM 974 C CA . LEU A 1 125 ? 8.135 -0.507 -2.965 1.00 92.81 125 LEU A CA 1
ATOM 975 C C . LEU A 1 125 ? 7.153 -0.303 -1.798 1.00 92.81 125 LEU A C 1
ATOM 977 O O . LEU A 1 125 ? 6.365 0.641 -1.793 1.00 92.81 125 LEU A O 1
ATOM 981 N N . ASP A 1 126 ? 7.202 -1.189 -0.805 1.00 91.44 126 ASP A N 1
ATOM 982 C CA . ASP A 1 126 ? 6.384 -1.154 0.409 1.00 91.44 126 ASP A CA 1
ATOM 983 C C . ASP A 1 126 ? 6.629 0.098 1.254 1.00 91.44 126 ASP A C 1
ATOM 985 O O . ASP A 1 126 ? 5.689 0.586 1.877 1.00 91.44 126 ASP A O 1
ATOM 989 N N . GLN A 1 127 ? 7.837 0.668 1.216 1.00 88.50 127 GLN A N 1
ATOM 990 C CA . GLN A 1 127 ? 8.141 1.909 1.925 1.00 88.50 127 GLN A CA 1
ATOM 991 C C . GLN A 1 127 ? 7.302 3.079 1.390 1.00 88.50 127 GLN A C 1
ATOM 993 O O . GLN A 1 127 ? 6.747 3.848 2.171 1.00 88.50 127 GLN A O 1
ATOM 998 N N . TYR A 1 128 ? 7.124 3.160 0.067 1.00 91.62 128 TYR A N 1
ATOM 999 C CA . TYR A 1 128 ? 6.250 4.154 -0.567 1.00 91.62 128 TYR A CA 1
ATOM 1000 C C . TYR A 1 128 ? 4.761 3.852 -0.389 1.00 91.62 128 TYR A C 1
ATOM 1002 O O . TYR A 1 128 ? 3.939 4.764 -0.402 1.00 91.62 128 TYR A O 1
ATOM 1010 N N . LEU A 1 129 ? 4.381 2.580 -0.235 1.00 94.06 129 LEU A N 1
ATOM 1011 C CA . LEU A 1 129 ? 2.994 2.221 0.070 1.00 94.06 129 LEU A CA 1
ATOM 1012 C C . LEU A 1 129 ? 2.623 2.480 1.538 1.00 94.06 129 LEU A C 1
ATOM 1014 O O . LEU A 1 129 ? 1.440 2.633 1.842 1.00 94.06 129 LEU A O 1
ATOM 1018 N N . ALA A 1 130 ? 3.594 2.537 2.450 1.00 92.56 130 ALA A N 1
ATOM 1019 C CA . ALA A 1 130 ? 3.333 2.849 3.852 1.00 92.56 130 ALA A CA 1
ATOM 1020 C C . ALA A 1 130 ? 2.843 4.296 4.031 1.00 92.56 130 ALA A C 1
ATOM 1022 O O . ALA A 1 130 ? 1.913 4.521 4.805 1.00 92.56 130 ALA A O 1
ATOM 1023 N N . ASP A 1 131 ? 3.387 5.246 3.264 1.00 91.00 131 ASP A N 1
ATOM 1024 C CA . ASP A 1 131 ? 2.865 6.614 3.123 1.00 91.00 131 ASP A CA 1
ATOM 1025 C C . ASP A 1 131 ? 2.207 6.826 1.753 1.00 91.00 131 ASP A C 1
ATOM 1027 O O . ASP A 1 131 ? 2.528 7.745 1.007 1.00 91.00 131 ASP A O 1
ATOM 1031 N N . ILE A 1 132 ? 1.271 5.950 1.377 1.00 94.25 132 ILE A N 1
ATOM 1032 C CA . ILE A 1 132 ? 0.666 5.988 0.036 1.00 94.25 132 ILE A CA 1
ATOM 1033 C C . ILE A 1 132 ? -0.023 7.324 -0.302 1.00 94.25 132 ILE A C 1
ATOM 1035 O O . ILE A 1 132 ? -0.328 7.572 -1.467 1.00 94.25 132 ILE A O 1
ATOM 1039 N N . TRP A 1 133 ? -0.317 8.161 0.694 1.00 93.69 133 TRP A N 1
ATOM 1040 C CA . TRP A 1 133 ? -0.969 9.460 0.527 1.00 93.69 133 TRP A CA 1
ATOM 1041 C C . TRP A 1 133 ? -0.002 10.646 0.575 1.00 93.69 133 TRP A C 1
ATOM 1043 O O . TRP A 1 133 ? -0.482 11.773 0.479 1.00 93.69 133 TRP A O 1
ATOM 1053 N N . ASP A 1 134 ? 1.306 10.405 0.714 1.00 89.88 134 ASP A N 1
ATOM 1054 C CA . ASP A 1 134 ? 2.344 11.440 0.802 1.00 89.88 134 ASP A CA 1
ATOM 1055 C C . ASP A 1 134 ? 2.057 12.453 1.932 1.00 89.88 134 ASP A C 1
ATOM 1057 O O . ASP A 1 134 ? 2.151 13.669 1.752 1.00 89.88 134 ASP A O 1
ATOM 1061 N N . GLN A 1 135 ? 1.595 11.959 3.091 1.00 88.56 135 GLN A N 1
ATOM 1062 C CA . GLN A 1 135 ? 1.243 12.803 4.239 1.00 88.56 135 GLN A CA 1
ATOM 1063 C C . GLN A 1 135 ? 2.411 13.033 5.193 1.00 88.56 135 GLN A C 1
ATOM 1065 O O . GLN A 1 135 ? 2.404 14.037 5.906 1.00 88.56 135 GLN A O 1
ATOM 1070 N N . ASN A 1 136 ? 3.369 12.106 5.250 1.00 83.31 136 ASN A N 1
ATOM 1071 C CA . ASN A 1 136 ? 4.578 12.269 6.049 1.00 83.31 136 ASN A CA 1
ATOM 1072 C C . ASN A 1 136 ? 5.558 13.199 5.339 1.00 83.31 136 ASN A C 1
ATOM 1074 O O . ASN A 1 136 ? 6.085 14.121 5.957 1.00 83.31 136 ASN A O 1
ATOM 1078 N N . ASP A 1 137 ? 5.729 13.000 4.033 1.00 76.94 137 ASP A N 1
ATOM 1079 C CA . ASP A 1 137 ? 6.620 13.807 3.213 1.00 76.94 137 ASP A CA 1
ATOM 1080 C C . ASP A 1 137 ? 5.991 14.087 1.847 1.00 76.94 137 ASP A C 1
ATOM 1082 O O . ASP A 1 137 ? 5.534 13.194 1.136 1.00 76.94 137 ASP A O 1
ATOM 1086 N N . SER A 1 138 ? 5.990 15.364 1.467 1.00 69.88 138 SER A N 1
ATOM 1087 C CA . SER A 1 138 ? 5.479 15.823 0.164 1.00 69.88 138 SER A CA 1
ATOM 1088 C C . SER A 1 138 ? 6.484 15.655 -0.990 1.00 69.88 138 SER A C 1
ATOM 1090 O O . SER A 1 138 ? 6.169 15.928 -2.149 1.00 69.88 138 SER A O 1
ATOM 1092 N N . THR A 1 139 ? 7.703 15.234 -0.663 1.00 69.12 139 THR A N 1
ATOM 1093 C CA . THR A 1 139 ? 8.844 14.950 -1.543 1.00 69.12 139 THR A CA 1
ATOM 1094 C C . THR A 1 139 ? 9.262 13.493 -1.338 1.00 69.12 139 THR A C 1
ATOM 1096 O O . THR A 1 139 ? 8.856 12.881 -0.359 1.00 69.12 139 THR A O 1
ATOM 1099 N N . ASP A 1 140 ? 10.049 12.919 -2.256 1.00 73.62 140 ASP A N 1
ATOM 1100 C CA . ASP A 1 140 ? 10.588 11.553 -2.128 1.00 73.62 140 ASP A CA 1
ATOM 1101 C C . ASP A 1 140 ? 11.303 11.366 -0.767 1.00 73.62 140 ASP A C 1
ATOM 1103 O O . ASP A 1 140 ? 12.412 11.882 -0.601 1.00 73.62 140 ASP A O 1
ATOM 1107 N N . PRO A 1 141 ? 10.689 10.653 0.202 1.00 67.00 141 PRO A N 1
ATOM 1108 C CA . PRO A 1 141 ? 11.114 10.677 1.604 1.00 67.00 141 PRO A CA 1
ATOM 1109 C C . PRO A 1 141 ? 12.376 9.879 1.896 1.00 67.00 141 PRO A C 1
ATOM 1111 O O . PRO A 1 141 ? 12.856 9.849 3.028 1.00 67.00 141 PRO A O 1
ATOM 1114 N N . PHE A 1 142 ? 12.908 9.153 0.916 1.00 70.88 142 PHE A N 1
ATOM 1115 C CA . PHE A 1 142 ? 13.984 8.207 1.165 1.00 70.88 142 PHE A CA 1
ATOM 1116 C C . PHE A 1 142 ? 15.345 8.748 0.715 1.00 70.88 142 PHE A C 1
ATOM 1118 O O . PHE A 1 142 ? 15.459 9.388 -0.329 1.00 70.88 142 PHE A O 1
ATOM 1125 N N . PRO A 1 143 ? 16.424 8.490 1.488 1.00 63.91 143 PRO A N 1
ATOM 1126 C CA . PRO A 1 143 ? 16.496 7.612 2.663 1.00 63.91 143 PRO A CA 1
ATOM 1127 C C . PRO A 1 143 ? 16.249 8.318 4.009 1.00 63.91 143 PRO A C 1
ATOM 1129 O O . PRO A 1 143 ? 16.268 7.648 5.037 1.00 63.91 143 PRO A O 1
ATOM 1132 N N . ALA A 1 144 ? 16.103 9.643 4.017 1.00 66.31 144 ALA A N 1
ATOM 1133 C CA . ALA A 1 144 ? 15.963 10.449 5.222 1.00 66.31 144 ALA A CA 1
ATOM 1134 C C . ALA A 1 144 ? 14.701 11.308 5.078 1.00 66.31 144 ALA A C 1
ATOM 1136 O O . ALA A 1 144 ? 14.776 12.317 4.376 1.00 66.31 144 ALA A O 1
ATOM 1137 N N . PRO A 1 145 ? 13.569 10.903 5.682 1.00 67.00 145 PRO A N 1
ATOM 1138 C CA . PRO A 1 145 ? 12.347 11.692 5.609 1.00 67.00 145 PRO A CA 1
ATOM 1139 C C . PRO A 1 145 ? 12.589 13.053 6.263 1.00 67.00 145 PRO A C 1
ATOM 1141 O O . PRO A 1 145 ? 13.328 13.146 7.252 1.00 67.00 145 PRO A O 1
ATOM 1144 N N . ASP A 1 146 ? 11.968 14.102 5.727 1.00 65.38 146 ASP A N 1
ATOM 1145 C CA . ASP A 1 146 ? 12.085 15.456 6.274 1.00 65.38 146 ASP A CA 1
ATOM 1146 C C . ASP A 1 146 ? 11.453 15.510 7.675 1.00 65.38 146 ASP A C 1
ATOM 1148 O O . ASP A 1 146 ? 11.870 16.293 8.537 1.00 65.38 146 ASP A O 1
ATOM 1152 N N . GLN A 1 147 ? 10.474 14.631 7.930 1.00 70.44 147 GLN A N 1
ATOM 1153 C CA . GLN A 1 147 ? 9.821 14.476 9.224 1.00 70.44 147 GLN A CA 1
ATOM 1154 C C . GLN A 1 147 ? 10.163 13.153 9.917 1.00 70.44 147 GLN A C 1
ATOM 1156 O O . GLN A 1 147 ? 9.909 12.057 9.413 1.00 70.44 147 GLN A O 1
ATOM 1161 N N . ASN A 1 148 ? 10.674 13.252 11.150 1.00 74.81 148 ASN A N 1
ATOM 1162 C CA . ASN A 1 148 ? 10.852 12.083 12.005 1.00 74.81 148 ASN A CA 1
ATOM 1163 C C . ASN A 1 148 ? 9.490 11.545 12.458 1.00 74.81 148 ASN A C 1
ATOM 1165 O O . ASN A 1 148 ? 8.717 12.252 13.109 1.00 74.81 148 ASN A O 1
ATOM 1169 N N . HIS A 1 149 ? 9.233 10.269 12.192 1.00 76.62 149 HIS A N 1
ATOM 1170 C CA . HIS A 1 149 ? 7.960 9.639 12.499 1.00 76.62 149 HIS A CA 1
ATOM 1171 C C . HIS A 1 149 ? 8.169 8.234 13.063 1.00 76.62 149 HIS A C 1
ATOM 1173 O O . HIS A 1 149 ? 8.919 7.440 12.511 1.00 76.62 149 HIS A O 1
ATOM 1179 N N . ALA A 1 150 ? 7.458 7.895 14.142 1.00 74.81 150 ALA A N 1
ATOM 1180 C CA . ALA A 1 150 ? 7.702 6.684 14.944 1.00 74.81 150 ALA A CA 1
ATOM 1181 C C . ALA A 1 150 ? 7.521 5.344 14.197 1.00 74.81 150 ALA A C 1
ATOM 1183 O O . ALA A 1 150 ? 7.898 4.296 14.712 1.00 74.81 150 ALA A O 1
ATOM 1184 N N . TYR A 1 151 ? 6.912 5.371 13.010 1.00 77.25 151 TYR A N 1
ATOM 1185 C CA . TYR A 1 151 ? 6.679 4.195 12.164 1.00 77.25 151 TYR A CA 1
ATOM 1186 C C . TYR A 1 151 ? 7.493 4.205 10.862 1.00 77.25 151 TYR A C 1
ATOM 1188 O O . TYR A 1 151 ? 7.391 3.258 10.087 1.00 77.25 151 TYR A O 1
ATOM 1196 N N . PHE A 1 152 ? 8.292 5.247 10.623 1.00 75.62 152 PHE A N 1
ATOM 1197 C CA . PHE A 1 152 ? 9.247 5.299 9.519 1.00 75.62 152 PHE A CA 1
ATOM 1198 C C . PHE A 1 152 ? 10.665 5.181 10.072 1.00 75.62 152 PHE A C 1
ATOM 1200 O O . PHE A 1 152 ? 10.954 5.578 11.199 1.00 75.62 152 PHE A O 1
ATOM 1207 N N . GLY A 1 153 ? 11.556 4.583 9.285 1.00 64.69 153 GLY A N 1
ATOM 1208 C CA . GLY A 1 153 ? 12.950 4.422 9.678 1.00 64.69 153 GLY A CA 1
ATOM 1209 C C . GLY A 1 153 ? 13.657 5.774 9.782 1.00 64.69 153 GLY A C 1
ATOM 1210 O O . GLY A 1 153 ? 14.051 6.334 8.767 1.00 64.69 153 GLY A O 1
ATOM 1211 N N . GLY A 1 154 ? 13.837 6.265 11.008 1.00 62.44 154 GLY A N 1
ATOM 1212 C CA . GLY A 1 154 ? 14.773 7.327 11.402 1.00 62.44 154 GLY A CA 1
ATOM 1213 C C . GLY A 1 154 ? 15.738 6.818 12.481 1.00 62.44 154 GLY A C 1
ATOM 1214 O O . GLY A 1 154 ? 15.695 5.639 12.803 1.00 62.44 154 GLY A O 1
ATOM 1215 N N . ALA A 1 155 ? 16.597 7.669 13.056 1.00 52.75 155 ALA A N 1
ATOM 1216 C CA . ALA A 1 155 ? 17.739 7.333 13.941 1.00 52.75 155 ALA A CA 1
ATOM 1217 C C . ALA A 1 155 ? 17.468 6.464 15.207 1.00 52.75 155 ALA A C 1
ATOM 1219 O O . ALA A 1 155 ? 18.399 6.146 15.945 1.00 52.75 155 ALA A O 1
ATOM 1220 N N . GLU A 1 156 ? 16.229 6.051 15.477 1.00 57.41 156 GLU A N 1
ATOM 1221 C CA . GLU A 1 156 ? 15.821 5.335 16.697 1.00 57.41 156 GLU A CA 1
ATOM 1222 C C . GLU A 1 156 ? 16.425 3.915 16.859 1.00 57.41 156 GLU A C 1
ATOM 1224 O O . GLU A 1 156 ? 16.995 3.644 17.921 1.00 57.41 156 GLU A O 1
ATOM 1229 N N . PRO A 1 157 ? 16.446 3.020 15.840 1.00 58.69 157 PRO A N 1
ATOM 1230 C CA . PRO A 1 157 ? 17.068 1.705 15.981 1.00 58.69 157 PRO A CA 1
ATOM 1231 C C . PRO A 1 157 ? 18.603 1.782 16.001 1.00 58.69 157 PRO A C 1
ATOM 1233 O O . PRO A 1 157 ? 19.250 0.876 16.516 1.00 58.69 157 PRO A O 1
ATOM 1236 N N . GLN A 1 158 ? 19.203 2.867 15.494 1.00 57.78 158 GLN A N 1
ATOM 1237 C CA . GLN A 1 158 ? 20.658 3.071 15.523 1.00 57.78 158 GLN A CA 1
ATOM 1238 C C . GLN A 1 158 ? 21.162 3.481 16.919 1.00 57.78 158 GLN A C 1
ATOM 1240 O O . GLN A 1 158 ? 22.319 3.235 17.247 1.00 57.78 158 GLN A O 1
ATOM 1245 N N . GLY A 1 159 ? 20.293 4.063 17.754 1.00 65.06 159 GLY A N 1
ATOM 1246 C CA . GLY A 1 159 ? 20.611 4.493 19.120 1.00 65.06 159 GLY A CA 1
ATOM 1247 C C . GLY A 1 159 ? 20.204 3.513 20.225 1.00 65.06 159 GLY A C 1
ATOM 1248 O O . GLY A 1 159 ? 20.314 3.865 21.397 1.00 65.06 159 GLY A O 1
ATOM 1249 N N . ASN A 1 160 ? 19.707 2.314 19.880 1.00 70.94 160 ASN A N 1
ATOM 1250 C CA . ASN A 1 160 ? 19.109 1.354 20.824 1.00 70.94 160 ASN A CA 1
ATOM 1251 C C . ASN A 1 160 ? 17.956 1.957 21.658 1.00 70.94 160 ASN A C 1
ATOM 1253 O O . ASN A 1 160 ? 17.727 1.571 22.806 1.00 70.94 160 ASN A O 1
ATOM 1257 N N . PHE A 1 161 ? 17.241 2.929 21.086 1.00 70.00 161 PHE A N 1
ATOM 1258 C CA . PHE A 1 161 ? 16.097 3.578 21.709 1.00 70.00 161 PHE A CA 1
ATOM 1259 C C . PHE A 1 161 ? 14.820 3.105 21.022 1.00 70.00 161 PHE A C 1
ATOM 1261 O O . PHE A 1 161 ? 14.629 3.322 19.829 1.00 70.00 161 PHE A O 1
ATOM 1268 N N . TYR A 1 162 ? 13.932 2.476 21.786 1.00 71.88 162 TYR A N 1
ATOM 1269 C CA . TYR A 1 162 ? 12.644 2.006 21.289 1.00 71.88 162 TYR A CA 1
ATOM 1270 C C . TYR A 1 162 ? 11.532 2.736 22.025 1.00 71.88 162 TYR A C 1
ATOM 1272 O O . TYR A 1 162 ? 11.425 2.660 23.252 1.00 71.88 162 TYR A O 1
ATOM 1280 N N . ARG A 1 163 ? 10.682 3.437 21.274 1.00 74.31 163 ARG A N 1
ATOM 1281 C CA . ARG A 1 163 ? 9.448 3.994 21.832 1.00 74.31 163 ARG A CA 1
ATOM 1282 C C . ARG A 1 163 ? 8.535 2.863 22.303 1.00 74.31 163 ARG A C 1
ATOM 1284 O O . ARG A 1 163 ? 8.566 1.754 21.770 1.00 74.31 163 ARG A O 1
ATOM 1291 N N . ALA A 1 164 ? 7.686 3.159 23.287 1.00 83.12 164 ALA A N 1
ATOM 1292 C CA . ALA A 1 164 ? 6.644 2.228 23.701 1.00 83.12 164 ALA A CA 1
ATOM 1293 C C . ALA A 1 164 ? 5.764 1.850 22.499 1.00 83.12 164 ALA A C 1
ATOM 1295 O O . ALA A 1 164 ? 5.384 2.709 21.700 1.00 83.12 164 ALA A O 1
ATOM 1296 N N . PHE A 1 165 ? 5.436 0.563 22.381 1.00 83.81 165 PHE A N 1
ATOM 1297 C CA . PHE A 1 165 ? 4.608 0.074 21.288 1.00 83.81 165 PHE A CA 1
ATOM 1298 C C . PHE A 1 165 ? 3.213 0.710 21.329 1.00 83.81 165 PHE A C 1
ATOM 1300 O O . PHE A 1 165 ? 2.499 0.621 22.329 1.00 83.81 165 PHE A O 1
ATOM 1307 N N . VAL A 1 166 ? 2.803 1.294 20.204 1.00 88.12 166 VAL A N 1
ATOM 1308 C CA . VAL A 1 166 ? 1.441 1.775 19.970 1.00 88.12 166 VAL A CA 1
ATOM 1309 C C . VAL A 1 166 ? 0.872 0.985 18.797 1.00 88.12 166 VAL A C 1
ATOM 1311 O O . VAL A 1 166 ? 1.480 0.919 17.726 1.00 88.12 166 VAL A O 1
ATOM 1314 N N . SER A 1 167 ? -0.298 0.367 18.983 1.00 89.50 167 SER A N 1
ATOM 1315 C CA . SER A 1 167 ? -0.977 -0.312 17.877 1.00 89.50 167 SER A CA 1
ATOM 1316 C C . SER A 1 167 ? -1.366 0.708 16.805 1.00 89.50 167 SER A C 1
ATOM 1318 O O . SER A 1 167 ? -1.742 1.837 17.122 1.00 89.50 167 SER A O 1
ATOM 1320 N N . LEU A 1 168 ? -1.333 0.317 15.529 1.00 90.69 168 LEU A N 1
ATOM 1321 C CA . LEU A 1 168 ? -1.673 1.239 14.442 1.00 90.69 168 LEU A CA 1
ATOM 1322 C C . LEU A 1 168 ? -3.113 1.775 14.561 1.00 90.69 168 LEU A C 1
ATOM 1324 O O . LEU A 1 168 ? -3.376 2.923 14.214 1.00 90.69 168 LEU A O 1
ATOM 1328 N N . ALA A 1 169 ? -4.026 0.975 15.124 1.00 91.88 169 ALA A N 1
ATOM 1329 C CA . ALA A 1 169 ? -5.386 1.400 15.446 1.00 91.88 169 ALA A CA 1
ATOM 1330 C C . ALA A 1 169 ? -5.412 2.522 16.498 1.00 91.88 169 ALA A C 1
ATOM 1332 O O . ALA A 1 169 ? -6.110 3.515 16.311 1.00 91.88 169 ALA A O 1
ATOM 1333 N N . ASN A 1 170 ? -4.634 2.386 17.578 1.00 92.12 170 ASN A N 1
ATOM 1334 C CA . ASN A 1 170 ? -4.553 3.402 18.629 1.00 92.12 170 ASN A CA 1
ATOM 1335 C C . ASN A 1 170 ? -3.864 4.672 18.131 1.00 92.12 170 ASN A C 1
ATOM 1337 O O . ASN A 1 170 ? -4.290 5.764 18.485 1.00 92.12 170 ASN A O 1
ATOM 1341 N N . TYR A 1 171 ? -2.830 4.538 17.297 1.00 91.69 171 TYR A N 1
ATOM 1342 C CA . TYR A 1 171 ? -2.197 5.676 16.639 1.00 91.69 171 TYR A CA 1
ATOM 1343 C C . TYR A 1 171 ? -3.198 6.427 15.753 1.00 91.69 171 TYR A C 1
ATOM 1345 O O . TYR A 1 171 ? -3.371 7.630 15.913 1.00 91.69 171 TYR A O 1
ATOM 1353 N N . ARG A 1 172 ? -3.923 5.721 14.873 1.00 91.56 172 ARG A N 1
ATOM 1354 C CA . ARG A 1 172 ? -4.882 6.334 13.937 1.00 91.56 172 ARG A CA 1
ATOM 1355 C C . ARG A 1 172 ? -6.083 6.988 14.629 1.00 91.56 172 ARG A C 1
ATOM 1357 O O . ARG A 1 172 ? -6.738 7.825 14.022 1.00 91.56 172 ARG A O 1
ATOM 1364 N N . ALA A 1 173 ? -6.366 6.628 15.880 1.00 92.06 173 ALA A N 1
ATOM 1365 C CA . ALA A 1 173 ? -7.407 7.257 16.691 1.00 92.06 173 ALA A CA 1
ATOM 1366 C C . ALA A 1 173 ? -6.988 8.614 17.297 1.00 92.06 173 ALA A C 1
ATOM 1368 O O . ALA A 1 173 ? -7.833 9.310 17.861 1.00 92.06 173 ALA A O 1
ATOM 1369 N N . GLN A 1 174 ? -5.708 8.994 17.217 1.00 92.56 174 GLN A N 1
ATOM 1370 C CA . GLN A 1 174 ? -5.220 10.263 17.759 1.00 92.56 174 GLN A CA 1
ATOM 1371 C C . GLN A 1 174 ? -5.592 11.440 16.837 1.00 92.56 174 GLN A C 1
ATOM 1373 O O . GLN A 1 174 ? -5.522 11.306 15.611 1.00 92.56 174 GLN A O 1
ATOM 1378 N N . PRO A 1 175 ? -5.948 12.615 17.389 1.00 92.06 175 PRO A N 1
ATOM 1379 C CA . PRO A 1 175 ? -6.172 13.815 16.589 1.00 92.06 175 PRO A CA 1
ATOM 1380 C C . PRO A 1 175 ? -4.929 14.182 15.769 1.00 92.06 175 PRO A C 1
ATOM 1382 O O . PRO A 1 175 ? -3.831 14.265 16.313 1.00 92.06 175 PRO A O 1
ATOM 1385 N N . GLY A 1 176 ? -5.103 14.412 14.466 1.00 88.44 176 GLY A N 1
ATOM 1386 C CA . GLY A 1 176 ? -4.008 14.794 13.567 1.00 88.44 176 GLY A CA 1
ATOM 1387 C C . GLY A 1 176 ? -3.050 13.659 13.184 1.00 88.44 176 GLY A C 1
ATOM 1388 O O . GLY A 1 176 ? -2.030 13.935 12.562 1.00 88.44 176 GLY A O 1
ATOM 1389 N N . ALA A 1 177 ? -3.355 12.400 13.526 1.00 90.56 177 ALA A N 1
ATOM 1390 C CA . ALA A 1 177 ? -2.548 11.261 13.096 1.00 90.56 177 ALA A CA 1
ATOM 1391 C C . ALA A 1 177 ? -2.503 11.157 11.563 1.00 90.56 177 ALA A C 1
ATOM 1393 O O . ALA A 1 177 ? -3.545 11.185 10.901 1.00 90.56 177 ALA A O 1
ATOM 1394 N N . LEU A 1 178 ? -1.301 10.975 11.010 1.00 91.06 178 LEU A N 1
ATOM 1395 C CA . LEU A 1 178 ? -1.106 10.795 9.574 1.00 91.06 178 LEU A CA 1
ATOM 1396 C C . LEU A 1 178 ? -1.733 9.485 9.106 1.00 91.06 178 LEU A C 1
ATOM 1398 O O . LEU A 1 178 ? -1.761 8.473 9.820 1.00 91.06 178 LEU A O 1
ATOM 1402 N N . ARG A 1 179 ? -2.203 9.476 7.861 1.00 92.75 179 ARG A N 1
ATOM 1403 C CA . ARG A 1 179 ? -2.812 8.312 7.231 1.00 92.75 179 ARG A CA 1
ATOM 1404 C C . ARG A 1 179 ? -1.767 7.396 6.598 1.00 92.75 179 ARG A C 1
ATOM 1406 O O . ARG A 1 179 ? -1.640 7.315 5.385 1.00 92.75 179 ARG A O 1
ATOM 1413 N N . ILE A 1 180 ? -1.079 6.652 7.449 1.00 92.31 180 ILE A N 1
ATOM 1414 C CA . ILE A 1 180 ? -0.069 5.662 7.059 1.00 92.31 180 ILE A CA 1
ATOM 1415 C C . ILE A 1 180 ? -0.614 4.225 7.139 1.00 92.31 180 ILE A C 1
ATOM 1417 O O . ILE A 1 180 ? -1.636 3.977 7.789 1.00 92.31 180 ILE A O 1
ATOM 1421 N N . TYR A 1 181 ? 0.059 3.258 6.530 1.00 95.12 181 TYR A N 1
ATOM 1422 C CA . TYR A 1 181 ? -0.345 1.850 6.550 1.00 95.12 181 TYR A CA 1
ATOM 1423 C C . TYR A 1 181 ? 0.818 0.945 6.937 1.00 95.12 181 TYR A C 1
ATOM 1425 O O . TYR A 1 181 ? 1.973 1.220 6.627 1.00 95.12 181 TYR A O 1
ATOM 1433 N N . SER A 1 182 ? 0.502 -0.170 7.591 1.00 94.12 182 SER A N 1
ATOM 1434 C CA . SER A 1 182 ? 1.466 -1.251 7.788 1.00 94.12 182 SER A CA 1
ATOM 1435 C C . SER A 1 182 ? 1.414 -2.180 6.576 1.00 94.12 182 SER A C 1
ATOM 1437 O O . SER A 1 182 ? 0.385 -2.809 6.317 1.00 94.12 182 SER A O 1
ATOM 1439 N N . VAL A 1 183 ? 2.506 -2.233 5.816 1.00 94.88 183 VAL A N 1
ATOM 1440 C CA . VAL A 1 183 ? 2.595 -2.995 4.566 1.00 94.88 183 VAL A CA 1
ATOM 1441 C C . VAL A 1 183 ? 3.352 -4.300 4.807 1.00 94.88 183 VAL A C 1
ATOM 1443 O O . VAL A 1 183 ? 4.409 -4.300 5.432 1.00 94.88 183 VAL A O 1
ATOM 1446 N N . TRP A 1 184 ? 2.798 -5.408 4.322 1.00 92.50 184 TRP A N 1
ATOM 1447 C CA . TRP A 1 184 ? 3.337 -6.761 4.470 1.00 92.50 184 TRP A CA 1
ATOM 1448 C C . TRP A 1 184 ? 3.460 -7.428 3.105 1.00 92.50 184 TRP A C 1
ATOM 1450 O O . TRP A 1 184 ? 2.683 -7.129 2.197 1.00 92.50 184 TRP A O 1
ATOM 1460 N N . ARG A 1 185 ? 4.420 -8.340 2.976 1.00 84.94 185 ARG A N 1
ATOM 1461 C CA . ARG A 1 185 ? 4.660 -9.161 1.786 1.00 84.94 185 ARG A CA 1
ATOM 1462 C C . ARG A 1 185 ? 4.542 -10.634 2.149 1.00 84.94 185 ARG A C 1
ATOM 1464 O O . ARG A 1 185 ? 4.908 -10.960 3.302 1.00 84.94 185 ARG A O 1
#

Radius of gyration: 24.31 Å; chains: 1; bounding box: 73×34×71 Å

Sequence (185 aa):
MNSFDKRQKLIWLFLLSLCFCYSLQASAQSPLASRVLVVYDPTSPDSLDVANHYLASRGIPRSNLCSISPPQKATLLSWSVFLTTTKNPIQKCLTAVGPDQILYIVLSYLRPFDVTAQNGKMYALDQYLADIWDQNDSTDPFPAPDQNHAYFGGAEPQGNFYRAFVSLANYRAQPGALRIYSVWR

Secondary structure (DSSP, 8-state):
--HHHHHHHHHHHHHHHHHTTS---------GGGGEEEEE-TT-HHHHHHHHHHHHHHT--GGGEEE----TT-SSEEHHHHIIIIIHHHHHHHHHH-TTT--EEEE-S-S--EEE-TTS-EEEHHHHHHTTT--S-SS---SS-SS--TTS-SSTGGGT--PPP--HHHHHTSTT-----EEE-